Protein AF-A0A9P6FLP2-F1 (afdb_monomer_lite)

Radius of gyration: 18.61 Å; chains: 1; bounding box: 44×45×66 Å

pLDDT: mean 84.64, std 12.56, range [48.72, 97.5]

Structure (mmCIF, N/CA/C/O backbone):
data_AF-A0A9P6FLP2-F1
#
_entry.id   AF-A0A9P6FLP2-F1
#
loop_
_atom_site.group_PDB
_atom_site.id
_atom_site.type_symbol
_atom_site.label_atom_id
_atom_site.label_alt_id
_atom_site.label_comp_id
_atom_site.label_asym_id
_atom_site.label_entity_id
_atom_site.label_seq_id
_atom_site.pdbx_PDB_ins_code
_atom_site.Cartn_x
_atom_site.Cartn_y
_atom_site.Cartn_z
_atom_site.occupancy
_atom_site.B_iso_or_equiv
_atom_site.auth_seq_id
_atom_site.auth_comp_id
_atom_site.auth_asym_id
_atom_site.auth_atom_id
_atom_site.pdbx_PDB_model_num
ATOM 1 N N . SER A 1 1 ? -0.600 -6.924 -43.913 1.00 53.72 1 SER A N 1
ATOM 2 C CA . SER A 1 1 ? -0.668 -7.631 -42.620 1.00 53.72 1 SER A CA 1
ATOM 3 C C . SER A 1 1 ? 0.696 -7.511 -41.964 1.00 53.72 1 SER A C 1
ATOM 5 O O . SER A 1 1 ? 1.631 -8.138 -42.444 1.00 53.72 1 SER A O 1
ATOM 7 N N . ASN A 1 2 ? 0.859 -6.632 -40.970 1.00 50.41 2 ASN A N 1
ATOM 8 C CA . ASN A 1 2 ? 2.114 -6.549 -40.219 1.00 50.41 2 ASN A CA 1
ATOM 9 C C . ASN A 1 2 ? 2.099 -7.663 -39.173 1.00 50.41 2 ASN A C 1
ATOM 11 O O . ASN A 1 2 ? 1.326 -7.610 -38.222 1.00 50.41 2 ASN A O 1
ATOM 15 N N . ALA A 1 3 ? 2.913 -8.696 -39.386 1.00 66.06 3 ALA A N 1
ATOM 16 C CA . ALA A 1 3 ? 3.084 -9.771 -38.421 1.00 66.06 3 ALA A CA 1
ATOM 17 C C . ALA A 1 3 ? 3.834 -9.223 -37.199 1.00 66.06 3 ALA A C 1
ATOM 19 O O . ALA A 1 3 ? 5.053 -9.047 -37.240 1.00 66.06 3 ALA A O 1
ATOM 20 N N . THR A 1 4 ? 3.110 -8.924 -36.121 1.00 68.56 4 THR A N 1
ATOM 21 C CA . THR A 1 4 ? 3.715 -8.567 -34.835 1.00 68.56 4 THR A CA 1
ATOM 22 C C . THR A 1 4 ? 4.543 -9.750 -34.340 1.00 68.56 4 THR A C 1
ATOM 24 O O . THR A 1 4 ? 4.021 -10.845 -34.138 1.00 68.56 4 THR A O 1
ATOM 27 N N . ARG A 1 5 ? 5.845 -9.533 -34.155 1.00 69.25 5 ARG A N 1
ATOM 28 C CA . ARG A 1 5 ? 6.760 -10.511 -33.562 1.00 69.25 5 ARG A CA 1
ATOM 29 C C . ARG A 1 5 ? 6.978 -10.143 -32.101 1.00 69.25 5 ARG A C 1
ATOM 31 O O . ARG A 1 5 ? 7.377 -9.022 -31.804 1.00 69.25 5 ARG A O 1
ATOM 38 N N . ILE A 1 6 ? 6.699 -11.084 -31.204 1.00 68.75 6 ILE A N 1
ATOM 39 C CA . ILE A 1 6 ? 6.981 -10.955 -29.773 1.00 68.75 6 ILE A CA 1
ATOM 40 C C . ILE A 1 6 ? 8.319 -11.646 -29.525 1.00 68.75 6 ILE A C 1
ATOM 42 O O . ILE A 1 6 ? 8.455 -12.840 -29.786 1.00 68.75 6 ILE A O 1
ATOM 46 N N . PHE A 1 7 ? 9.302 -10.895 -29.041 1.00 75.62 7 PHE A N 1
ATOM 47 C CA . PHE A 1 7 ? 10.601 -11.431 -28.648 1.00 75.62 7 PHE A CA 1
ATOM 48 C C . PHE A 1 7 ? 10.617 -11.606 -27.134 1.00 75.62 7 PHE A C 1
ATOM 50 O O . PHE A 1 7 ? 10.275 -10.684 -26.395 1.00 75.62 7 PHE A O 1
ATOM 57 N N . LEU A 1 8 ? 10.979 -12.804 -26.684 1.00 73.50 8 LEU A N 1
ATOM 58 C CA . LEU A 1 8 ? 11.042 -13.153 -25.271 1.00 73.50 8 LEU A CA 1
ATOM 59 C C . LEU A 1 8 ? 12.493 -13.431 -24.887 1.00 73.50 8 LEU A C 1
ATOM 61 O O . LEU A 1 8 ? 13.218 -14.092 -25.628 1.00 73.50 8 LEU A O 1
ATOM 65 N N . ASP A 1 9 ? 12.904 -12.946 -23.717 1.00 78.12 9 ASP A N 1
ATOM 66 C CA . ASP A 1 9 ? 14.209 -13.274 -23.152 1.00 78.12 9 ASP A CA 1
ATOM 67 C C . ASP A 1 9 ? 14.211 -14.721 -22.647 1.00 78.12 9 ASP A C 1
ATOM 69 O O . ASP A 1 9 ? 13.460 -15.081 -21.735 1.00 78.12 9 ASP A O 1
ATOM 73 N N . GLN A 1 10 ? 15.075 -15.546 -23.237 1.00 77.94 10 GLN A N 1
ATOM 74 C CA . GLN A 1 10 ? 15.154 -16.972 -22.939 1.00 77.94 10 GLN A CA 1
ATOM 75 C C . GLN A 1 10 ? 15.437 -17.236 -21.452 1.00 77.94 10 GLN A C 1
ATOM 77 O O . GLN A 1 10 ? 14.765 -18.061 -20.834 1.00 77.94 10 GLN A O 1
ATOM 82 N N . ARG A 1 11 ? 16.364 -16.485 -20.840 1.00 76.25 11 ARG A N 1
ATOM 83 C CA . ARG A 1 11 ? 16.713 -16.653 -19.416 1.00 76.25 11 ARG A CA 1
ATOM 84 C C . ARG A 1 11 ? 15.539 -16.326 -18.495 1.00 76.25 11 ARG A C 1
ATOM 86 O O . ARG A 1 11 ? 15.374 -16.929 -17.436 1.00 76.25 11 ARG A O 1
ATOM 93 N N . SER A 1 12 ? 14.714 -15.355 -18.866 1.00 71.19 12 SER A N 1
ATOM 94 C CA . SER A 1 12 ? 13.513 -14.991 -18.112 1.00 71.19 12 SER A CA 1
ATOM 95 C C . SER A 1 12 ? 12.418 -16.048 -18.242 1.00 71.19 12 SER A C 1
ATOM 97 O O . SER A 1 12 ? 11.757 -16.337 -17.245 1.00 71.19 12 SER A O 1
ATOM 99 N N . ILE A 1 13 ? 12.274 -16.686 -19.411 1.00 75.94 13 ILE A N 1
ATOM 100 C CA . ILE A 1 13 ? 11.380 -17.844 -19.581 1.00 75.94 13 ILE A CA 1
ATOM 101 C C . ILE A 1 13 ? 11.826 -19.005 -18.690 1.00 75.94 13 ILE A C 1
ATOM 103 O O . ILE A 1 13 ? 11.011 -19.558 -17.955 1.00 75.94 13 ILE A O 1
ATOM 107 N N . GLU A 1 14 ? 13.112 -19.351 -18.710 1.00 80.19 14 GLU A N 1
ATOM 108 C CA . GLU A 1 14 ? 13.661 -20.450 -17.906 1.00 80.19 14 GLU A CA 1
ATOM 109 C C . GLU A 1 14 ? 13.423 -20.227 -16.403 1.00 80.19 14 GLU A C 1
ATOM 111 O O . GLU A 1 14 ? 12.961 -21.131 -15.701 1.00 80.19 14 GLU A O 1
ATOM 116 N N . ARG A 1 15 ? 13.643 -18.999 -15.911 1.00 73.06 15 ARG A N 1
ATOM 117 C CA . ARG A 1 15 ? 13.343 -18.623 -14.518 1.00 73.06 15 ARG A CA 1
ATOM 118 C C . ARG A 1 15 ? 11.850 -18.722 -14.194 1.00 73.06 15 ARG A C 1
ATOM 120 O O . ARG A 1 15 ? 11.493 -19.254 -13.145 1.00 73.06 15 ARG A O 1
ATOM 127 N N . ALA A 1 16 ? 10.980 -18.247 -15.084 1.00 70.88 16 ALA A N 1
ATOM 128 C CA . ALA A 1 16 ? 9.532 -18.299 -14.881 1.00 70.88 16 ALA A CA 1
ATOM 129 C C . ALA A 1 16 ? 8.994 -19.740 -14.862 1.00 70.88 16 ALA A C 1
ATOM 131 O O . ALA A 1 16 ? 8.161 -20.076 -14.020 1.00 70.88 16 ALA A O 1
ATOM 132 N N . LEU A 1 17 ? 9.494 -20.603 -15.751 1.00 75.12 17 LEU A N 1
ATOM 133 C CA . LEU A 1 17 ? 9.121 -22.019 -15.798 1.00 75.12 17 LEU A CA 1
ATOM 134 C C . LEU A 1 17 ? 9.547 -22.760 -14.529 1.00 75.12 17 LEU A C 1
ATOM 136 O O . LEU A 1 17 ? 8.782 -23.578 -14.020 1.00 75.12 17 LEU A O 1
ATOM 140 N N . LYS A 1 18 ? 10.723 -22.436 -13.979 1.00 74.12 18 LYS A N 1
ATOM 141 C CA . LYS A 1 18 ? 11.197 -23.018 -12.719 1.00 74.12 18 LYS A CA 1
ATOM 142 C C . LYS A 1 18 ? 10.229 -22.735 -11.564 1.00 74.12 18 LYS A C 1
ATOM 144 O O . LYS A 1 18 ? 9.808 -23.675 -10.894 1.00 74.12 18 LYS A O 1
ATOM 149 N N . ILE A 1 19 ? 9.787 -21.485 -11.424 1.00 68.69 19 ILE A N 1
ATOM 150 C CA . ILE A 1 19 ? 8.786 -21.072 -10.425 1.00 68.69 19 ILE A CA 1
ATOM 151 C C . ILE A 1 19 ? 7.470 -21.815 -10.641 1.00 68.69 19 ILE A C 1
ATOM 153 O O . ILE A 1 19 ? 6.964 -22.436 -9.711 1.00 68.69 19 ILE A O 1
ATOM 157 N N . ALA A 1 20 ? 6.957 -21.815 -11.877 1.00 67.94 20 ALA A N 1
ATOM 158 C CA . ALA A 1 20 ? 5.689 -22.457 -12.224 1.00 67.94 20 ALA A CA 1
ATOM 159 C C . ALA A 1 20 ? 5.685 -23.976 -11.972 1.00 67.94 20 ALA A C 1
ATOM 161 O O . ALA A 1 20 ? 4.642 -24.552 -11.670 1.00 67.94 20 ALA A O 1
ATOM 162 N N . SER A 1 21 ? 6.844 -24.627 -12.098 1.00 69.69 21 SER A N 1
ATOM 163 C CA . SER A 1 21 ? 7.013 -26.061 -11.832 1.00 69.69 21 SER A CA 1
ATOM 164 C C . SER A 1 21 ? 7.212 -26.402 -10.350 1.00 69.69 21 SER A C 1
ATOM 166 O O . SER A 1 21 ? 7.091 -27.566 -9.962 1.00 69.69 21 SER A O 1
ATOM 168 N N . SER A 1 22 ? 7.504 -25.407 -9.511 1.00 68.81 22 SER A N 1
ATOM 169 C CA . SER A 1 22 ? 7.705 -25.596 -8.079 1.00 68.81 22 SER A CA 1
ATOM 170 C C . SER A 1 22 ? 6.392 -25.380 -7.316 1.00 68.81 22 SER A C 1
ATOM 172 O O . SER A 1 22 ? 5.621 -24.474 -7.618 1.00 68.81 22 SER A O 1
ATOM 174 N N . LYS A 1 23 ? 6.137 -26.186 -6.280 1.00 58.09 23 LYS A N 1
ATOM 175 C CA . LYS A 1 23 ? 4.989 -25.975 -5.377 1.00 58.09 23 LYS A CA 1
ATOM 176 C C . LYS A 1 23 ? 5.264 -24.958 -4.258 1.00 58.09 23 LYS A C 1
ATOM 178 O O . LYS A 1 23 ? 4.330 -24.588 -3.560 1.00 58.09 23 LYS A O 1
ATOM 183 N N . ASN A 1 24 ? 6.524 -24.541 -4.086 1.00 54.78 24 ASN A N 1
ATOM 184 C CA . ASN A 1 24 ? 6.999 -23.787 -2.919 1.00 54.78 24 ASN A CA 1
ATOM 185 C C . ASN A 1 24 ? 7.797 -22.512 -3.261 1.00 54.78 24 ASN A C 1
ATOM 187 O O . ASN A 1 24 ? 8.108 -21.750 -2.347 1.00 54.78 24 ASN A O 1
ATOM 191 N N . GLU A 1 25 ? 8.180 -22.268 -4.521 1.00 57.34 25 GLU A N 1
ATOM 192 C CA . GLU A 1 25 ? 8.863 -21.026 -4.904 1.00 57.34 25 GLU A CA 1
ATOM 193 C C . GLU A 1 25 ? 7.833 -20.014 -5.403 1.00 57.34 25 GLU A C 1
ATOM 195 O O . GLU A 1 25 ? 7.225 -20.186 -6.454 1.00 57.34 25 GLU A O 1
ATOM 200 N N . ASN A 1 26 ? 7.659 -18.934 -4.643 1.00 57.25 26 ASN A N 1
ATOM 201 C CA . ASN A 1 26 ? 6.724 -17.858 -4.976 1.00 57.25 26 ASN A CA 1
ATOM 202 C C . ASN A 1 26 ? 7.445 -16.590 -5.464 1.00 57.25 26 ASN A C 1
ATOM 204 O O . ASN A 1 26 ? 6.779 -15.584 -5.683 1.00 57.25 26 ASN A O 1
ATOM 208 N N . ALA A 1 27 ? 8.780 -16.626 -5.592 1.00 57.53 27 ALA A N 1
ATOM 209 C CA . ALA A 1 27 ? 9.643 -15.473 -5.854 1.00 57.53 27 ALA A CA 1
ATOM 210 C C . ALA A 1 27 ? 10.758 -15.801 -6.859 1.00 57.53 27 ALA A C 1
ATOM 212 O O . ALA A 1 27 ? 11.277 -16.916 -6.879 1.00 57.53 27 ALA A O 1
ATOM 213 N N . ILE A 1 28 ? 11.159 -14.807 -7.657 1.00 56.97 28 ILE A N 1
ATOM 214 C CA . ILE A 1 28 ? 12.238 -14.924 -8.660 1.00 56.97 28 ILE A CA 1
ATOM 215 C C . ILE A 1 28 ? 13.619 -14.733 -8.025 1.00 56.97 28 ILE A C 1
ATOM 217 O O . ILE A 1 28 ? 14.610 -15.281 -8.509 1.00 56.97 28 ILE A O 1
ATOM 221 N N . SER A 1 29 ? 13.682 -13.972 -6.934 1.00 63.00 29 SER A N 1
ATOM 222 C CA . SER A 1 29 ? 14.876 -13.780 -6.113 1.00 63.00 29 SER A CA 1
ATOM 223 C C . SER A 1 29 ? 14.487 -13.639 -4.640 1.00 63.00 29 SER A C 1
ATOM 225 O O . SER A 1 29 ? 13.366 -13.243 -4.323 1.00 63.00 29 SER A O 1
ATOM 227 N N . LYS A 1 30 ? 15.415 -13.941 -3.728 1.00 60.88 30 LYS A N 1
ATOM 228 C CA . LYS A 1 30 ? 15.279 -13.609 -2.297 1.00 60.88 30 LYS A CA 1
ATOM 229 C C . LYS A 1 30 ? 15.755 -12.185 -1.979 1.00 60.88 30 LYS A C 1
ATOM 231 O O . LYS A 1 30 ? 15.564 -11.714 -0.864 1.00 60.88 30 LYS A O 1
ATOM 236 N N . GLU A 1 31 ? 16.358 -11.509 -2.951 1.00 60.06 31 GLU A N 1
ATOM 237 C CA . GLU A 1 31 ? 16.781 -10.111 -2.877 1.00 60.06 31 GLU A CA 1
ATOM 238 C C . GLU A 1 31 ? 15.687 -9.205 -3.463 1.00 60.06 31 GLU A C 1
ATOM 240 O O . GLU A 1 31 ? 14.970 -9.614 -4.381 1.00 60.06 31 GLU A O 1
ATOM 245 N N . ASN A 1 32 ? 15.551 -7.982 -2.939 1.00 68.44 32 ASN A N 1
ATOM 246 C CA . ASN A 1 32 ? 14.577 -6.980 -3.405 1.00 68.44 32 ASN A CA 1
ATOM 247 C C . ASN A 1 32 ? 13.135 -7.524 -3.489 1.00 68.44 32 ASN A C 1
ATOM 249 O O . ASN A 1 32 ? 12.441 -7.417 -4.502 1.00 68.44 32 ASN A O 1
ATOM 253 N N . ILE A 1 33 ? 12.698 -8.207 -2.425 1.00 79.69 33 ILE A N 1
ATOM 254 C CA . ILE A 1 33 ? 11.384 -8.866 -2.358 1.00 79.69 33 ILE A CA 1
ATOM 255 C C . ILE A 1 33 ? 10.248 -7.844 -2.510 1.00 79.69 33 ILE A C 1
ATOM 257 O O . ILE A 1 33 ? 9.267 -8.108 -3.199 1.00 79.69 33 ILE A O 1
ATOM 261 N N . MET A 1 34 ? 10.375 -6.663 -1.906 1.00 82.44 34 MET A N 1
ATOM 262 C CA . MET A 1 34 ? 9.338 -5.628 -1.987 1.00 82.44 34 MET A CA 1
ATOM 263 C C . MET A 1 34 ? 9.156 -5.129 -3.418 1.00 82.44 34 MET A C 1
ATOM 265 O O . MET A 1 34 ? 8.040 -4.879 -3.866 1.00 82.44 34 MET A O 1
ATOM 269 N N . GLU A 1 35 ? 10.249 -5.043 -4.159 1.00 79.69 35 GLU A N 1
ATOM 270 C CA . GLU A 1 35 ? 10.288 -4.595 -5.538 1.00 79.69 35 GLU A CA 1
ATOM 271 C C . GLU A 1 35 ? 9.718 -5.644 -6.506 1.00 79.69 35 GLU A C 1
ATOM 273 O O . GLU A 1 35 ? 9.279 -5.306 -7.611 1.00 79.69 35 GLU A O 1
ATOM 278 N N . GLN A 1 36 ? 9.652 -6.910 -6.073 1.00 77.69 36 GLN A N 1
ATOM 279 C CA . GLN A 1 36 ? 8.994 -7.992 -6.804 1.00 77.69 36 GLN A CA 1
ATOM 280 C C . GLN A 1 36 ? 7.461 -7.976 -6.680 1.00 77.69 36 GLN A C 1
ATOM 282 O O . GLN A 1 36 ? 6.779 -8.662 -7.453 1.00 77.69 36 GLN A O 1
ATOM 287 N N . LEU A 1 37 ? 6.898 -7.192 -5.753 1.00 83.75 37 LEU A N 1
ATOM 288 C CA . LEU A 1 37 ? 5.455 -6.983 -5.675 1.00 83.75 37 LEU A CA 1
ATOM 289 C C . LEU A 1 37 ? 4.982 -6.167 -6.877 1.00 83.75 37 LEU A C 1
ATOM 291 O O . LEU A 1 37 ? 5.502 -5.093 -7.189 1.00 83.75 37 LEU A O 1
ATOM 295 N N . ARG A 1 38 ? 3.953 -6.667 -7.564 1.00 70.44 38 ARG A N 1
ATOM 296 C CA . ARG A 1 38 ? 3.283 -5.904 -8.619 1.00 70.44 38 ARG A CA 1
ATOM 297 C C . ARG A 1 38 ? 2.036 -5.235 -8.061 1.00 70.44 38 ARG A C 1
ATOM 299 O O . ARG A 1 38 ? 1.175 -5.903 -7.501 1.00 70.44 38 ARG A O 1
ATOM 306 N N . GLN A 1 39 ? 1.844 -3.958 -8.363 1.00 70.31 39 GLN A N 1
ATOM 307 C CA . GLN A 1 39 ? 0.539 -3.318 -8.209 1.00 70.31 39 GLN A CA 1
ATOM 308 C C . GLN A 1 39 ? -0.305 -3.538 -9.475 1.00 70.31 39 GLN A C 1
ATOM 310 O O . GLN A 1 39 ? -0.474 -2.636 -10.286 1.00 70.31 39 GLN A O 1
ATOM 315 N N . VAL A 1 40 ? -0.801 -4.764 -9.684 1.00 60.91 40 VAL A N 1
ATOM 316 C CA . VAL A 1 40 ? -1.759 -5.065 -10.781 1.00 60.91 40 VAL A CA 1
ATOM 317 C C . VAL A 1 40 ? -3.208 -5.039 -10.282 1.00 60.91 40 VAL A C 1
ATOM 319 O O . VAL A 1 40 ? -4.144 -5.064 -11.075 1.00 60.91 40 VAL A O 1
ATOM 322 N N . ARG A 1 41 ? -3.408 -5.057 -8.961 1.00 66.00 41 ARG A N 1
ATOM 323 C CA . ARG A 1 41 ? -4.708 -5.255 -8.313 1.00 66.00 41 ARG A CA 1
ATOM 324 C C . ARG A 1 41 ? -4.869 -4.268 -7.161 1.00 66.00 41 ARG A C 1
ATOM 326 O O . ARG A 1 41 ? -3.889 -3.933 -6.504 1.00 66.00 41 ARG A O 1
ATOM 333 N N . SER A 1 42 ? -6.109 -3.857 -6.916 1.00 83.38 42 SER A N 1
ATOM 334 C CA . SER A 1 42 ? -6.522 -3.050 -5.759 1.00 83.38 42 SER A CA 1
ATOM 335 C C . SER A 1 42 ? -7.148 -3.897 -4.636 1.00 83.38 42 SER A C 1
ATOM 337 O O . SER A 1 42 ? -7.546 -3.371 -3.608 1.00 83.38 42 SER A O 1
ATOM 339 N N . LYS A 1 43 ? -7.218 -5.227 -4.806 1.00 91.81 43 LYS A N 1
ATOM 340 C CA . LYS A 1 43 ? -7.821 -6.171 -3.847 1.00 91.81 43 LYS A CA 1
ATOM 341 C C . LYS A 1 43 ? -6.861 -6.497 -2.701 1.00 91.81 43 LYS A C 1
ATOM 343 O O . LYS A 1 43 ? -6.316 -7.599 -2.638 1.00 91.81 43 LYS A O 1
ATOM 348 N N . PHE A 1 44 ? -6.592 -5.525 -1.838 1.00 94.25 44 PHE A N 1
ATOM 349 C CA . PHE A 1 44 ? -5.609 -5.642 -0.754 1.00 94.25 44 PHE A CA 1
ATOM 350 C C . PHE A 1 44 ? -5.969 -6.675 0.325 1.00 94.25 44 PHE A C 1
ATOM 352 O O . PHE A 1 44 ? -5.116 -7.040 1.122 1.00 94.25 44 PHE A O 1
ATOM 359 N N . ASP A 1 45 ? -7.194 -7.197 0.343 1.00 95.25 45 ASP A N 1
ATOM 360 C CA . ASP A 1 45 ? -7.572 -8.305 1.223 1.00 95.25 45 ASP A CA 1
ATOM 361 C C . ASP A 1 45 ? -7.262 -9.698 0.647 1.00 95.25 45 ASP A C 1
ATOM 363 O O . ASP A 1 45 ? -7.418 -10.701 1.347 1.00 95.25 45 ASP A O 1
ATOM 367 N N . ASP A 1 46 ? -6.861 -9.779 -0.624 1.00 93.38 46 ASP A N 1
ATOM 368 C CA . ASP A 1 46 ? -6.610 -11.035 -1.323 1.00 93.38 46 ASP A CA 1
ATOM 369 C C . ASP A 1 46 ? -5.103 -11.365 -1.342 1.00 93.38 46 ASP A C 1
ATOM 371 O O . ASP A 1 46 ? -4.301 -10.533 -1.787 1.00 93.38 46 ASP A O 1
ATOM 375 N N . PRO A 1 47 ? -4.686 -12.585 -0.941 1.00 90.31 47 PRO A N 1
ATOM 376 C CA . PRO A 1 47 ? -3.277 -12.987 -0.951 1.00 90.31 47 PRO A CA 1
ATOM 377 C C . PRO A 1 47 ? -2.595 -12.820 -2.314 1.00 90.31 47 PRO A C 1
ATOM 379 O O . PRO A 1 47 ? -1.396 -12.550 -2.385 1.00 90.31 47 PRO A O 1
ATOM 382 N N . SER A 1 48 ? -3.348 -12.943 -3.414 1.00 87.94 48 SER A N 1
ATOM 383 C CA . SER A 1 48 ? -2.812 -12.813 -4.772 1.00 87.94 48 SER A CA 1
ATOM 384 C C . SER A 1 48 ? -2.251 -11.422 -5.081 1.00 87.94 48 SER A C 1
ATOM 386 O O . SER A 1 48 ? -1.414 -11.293 -5.977 1.00 87.94 48 SER A O 1
ATOM 388 N N . THR A 1 49 ? -2.678 -10.392 -4.344 1.00 90.00 49 THR A N 1
ATOM 389 C CA . THR A 1 49 ? -2.145 -9.025 -4.445 1.00 90.00 49 THR A CA 1
ATOM 390 C C . THR A 1 49 ? -0.693 -8.941 -3.967 1.00 90.00 49 THR A C 1
ATOM 392 O O . THR A 1 49 ? 0.045 -8.061 -4.404 1.00 90.00 49 THR A O 1
ATOM 395 N N . TYR A 1 50 ? -0.255 -9.893 -3.139 1.00 90.00 50 TYR A N 1
ATOM 396 C CA . TYR A 1 50 ? 1.076 -9.927 -2.532 1.00 90.00 50 TYR A CA 1
ATOM 397 C C . TYR A 1 50 ? 2.016 -10.964 -3.167 1.00 90.00 50 TYR A C 1
ATOM 399 O O . TYR A 1 50 ? 3.074 -11.271 -2.620 1.00 90.00 50 TYR A O 1
ATOM 407 N N . LEU A 1 51 ? 1.652 -11.520 -4.327 1.00 84.69 51 LEU A N 1
ATOM 408 C CA . LEU A 1 51 ? 2.506 -12.471 -5.040 1.00 84.69 51 LEU A CA 1
ATOM 409 C C . LEU A 1 51 ? 3.732 -11.774 -5.645 1.00 84.69 51 LEU A C 1
ATOM 411 O O . LEU A 1 51 ? 3.622 -10.753 -6.328 1.00 84.69 51 LEU A O 1
ATOM 415 N N . LEU A 1 52 ? 4.902 -12.390 -5.467 1.00 81.88 52 LEU A N 1
ATOM 416 C CA . LEU A 1 52 ? 6.207 -11.888 -5.916 1.00 81.88 52 LEU A CA 1
ATOM 417 C C . LEU A 1 52 ? 6.490 -12.300 -7.363 1.00 81.88 52 LEU A C 1
ATOM 419 O O . LEU A 1 52 ? 7.509 -12.896 -7.705 1.00 81.88 52 LEU A O 1
ATOM 423 N N . CYS A 1 53 ? 5.532 -12.025 -8.240 1.00 71.38 53 CYS A N 1
ATOM 424 C CA . CYS A 1 53 ? 5.563 -12.508 -9.611 1.00 71.38 53 CYS A CA 1
ATOM 425 C C . CYS A 1 53 ? 6.244 -11.531 -10.579 1.00 71.38 53 CYS A C 1
ATOM 427 O O . CYS A 1 53 ? 6.229 -11.777 -11.785 1.00 71.38 53 CYS A O 1
ATOM 429 N N . ARG A 1 54 ? 6.806 -10.400 -10.130 1.00 71.19 54 ARG A N 1
ATOM 430 C CA . ARG A 1 54 ? 7.497 -9.445 -11.013 1.00 71.19 54 ARG A CA 1
ATOM 431 C C . ARG A 1 54 ? 8.918 -9.902 -11.340 1.00 71.19 54 ARG A C 1
ATOM 433 O O . ARG A 1 54 ? 9.744 -10.058 -10.452 1.00 71.19 54 ARG A O 1
ATOM 440 N N . SER A 1 55 ? 9.212 -10.028 -12.633 1.00 68.00 55 SER A N 1
ATOM 441 C CA . SER A 1 55 ? 10.579 -10.152 -13.145 1.00 68.00 55 SER A CA 1
ATOM 442 C C . SER A 1 55 ? 10.975 -8.853 -13.827 1.00 68.00 55 SER A C 1
ATOM 444 O O . SER A 1 55 ? 10.188 -8.308 -14.603 1.00 68.00 55 SER A O 1
ATOM 446 N N . ALA A 1 56 ? 12.172 -8.356 -13.536 1.00 69.75 56 ALA A N 1
ATOM 447 C CA . ALA A 1 56 ? 12.761 -7.246 -14.262 1.00 69.75 56 ALA A CA 1
ATOM 448 C C . ALA A 1 56 ? 13.588 -7.770 -15.445 1.00 69.75 56 ALA A C 1
ATOM 450 O O . ALA A 1 56 ? 14.309 -8.764 -15.327 1.00 69.75 56 ALA A O 1
ATOM 451 N N . GLY A 1 57 ? 13.485 -7.088 -16.589 1.00 69.44 57 GLY A N 1
ATOM 452 C CA . GLY A 1 57 ? 14.386 -7.320 -17.714 1.00 69.44 57 GLY A CA 1
ATOM 453 C C . GLY A 1 57 ? 15.798 -6.833 -17.389 1.00 69.44 57 GLY A C 1
ATOM 454 O O . GLY A 1 57 ? 15.995 -6.092 -16.430 1.00 69.44 57 GLY A O 1
ATOM 455 N N . TYR A 1 58 ? 16.778 -7.219 -18.207 1.00 71.00 58 TYR A N 1
ATOM 456 C CA . TYR A 1 58 ? 18.191 -6.880 -17.995 1.00 71.00 58 TYR A CA 1
ATOM 457 C C . TYR A 1 58 ? 18.423 -5.381 -17.720 1.00 71.00 58 TYR A C 1
ATOM 459 O O . TYR A 1 58 ? 19.076 -5.031 -16.744 1.00 71.00 58 TYR A O 1
ATOM 467 N N . PHE A 1 59 ? 17.799 -4.503 -18.513 1.00 66.06 59 PHE A N 1
ATOM 468 C CA . PHE A 1 59 ? 17.932 -3.044 -18.392 1.00 66.06 59 PHE A CA 1
ATOM 469 C C . PHE A 1 59 ? 17.218 -2.432 -17.180 1.00 66.06 59 PHE A C 1
ATOM 471 O O . PHE A 1 59 ? 17.510 -1.304 -16.809 1.00 66.06 59 PHE A O 1
ATOM 478 N N . THR A 1 60 ? 16.272 -3.148 -16.570 1.00 69.25 60 THR A N 1
ATOM 479 C CA . THR A 1 60 ? 15.453 -2.645 -15.453 1.00 69.25 60 THR A CA 1
ATOM 480 C C . THR A 1 60 ? 15.690 -3.432 -14.167 1.00 69.25 60 THR A C 1
ATOM 482 O O . THR A 1 60 ? 14.883 -3.362 -13.242 1.00 69.25 60 THR A O 1
ATOM 485 N N . ASN A 1 61 ? 16.735 -4.265 -14.129 1.00 70.44 61 ASN A N 1
ATOM 486 C CA . ASN A 1 61 ? 17.047 -5.096 -12.969 1.00 70.44 61 ASN A CA 1
ATOM 487 C C . ASN A 1 61 ? 17.773 -4.311 -11.865 1.00 70.44 61 ASN A C 1
ATOM 489 O O . ASN A 1 61 ? 17.846 -4.781 -10.735 1.00 70.44 61 ASN A O 1
ATOM 493 N N . ASP A 1 62 ? 18.268 -3.113 -12.178 1.00 75.75 62 ASP A N 1
ATOM 494 C CA . ASP A 1 62 ? 18.728 -2.153 -11.180 1.00 75.75 62 ASP A CA 1
ATOM 495 C C . ASP A 1 62 ? 17.525 -1.547 -10.440 1.00 75.75 62 ASP A C 1
ATOM 497 O O . ASP A 1 62 ? 16.555 -1.124 -11.072 1.00 75.75 62 ASP A O 1
ATOM 501 N N . HIS A 1 63 ? 17.595 -1.485 -9.109 1.00 71.19 63 HIS A N 1
ATOM 502 C CA . HIS A 1 63 ? 16.586 -0.857 -8.254 1.00 71.19 63 HIS A CA 1
ATOM 503 C C . HIS A 1 63 ? 16.235 0.587 -8.662 1.00 71.19 63 HIS A C 1
ATOM 505 O O . HIS A 1 63 ? 15.076 0.979 -8.558 1.00 71.19 63 HIS A O 1
ATOM 511 N N . THR A 1 64 ? 17.186 1.355 -9.204 1.00 78.56 64 THR A N 1
ATOM 512 C CA . THR A 1 64 ? 16.959 2.728 -9.706 1.00 78.56 64 THR A CA 1
ATOM 513 C C . THR A 1 64 ? 16.056 2.779 -10.941 1.00 78.56 64 THR A C 1
ATOM 515 O O . THR A 1 64 ? 15.404 3.786 -11.213 1.00 78.56 64 THR A O 1
ATOM 518 N N . CYS A 1 65 ? 15.991 1.675 -11.685 1.00 79.31 65 CYS A N 1
ATOM 519 C CA . CYS A 1 65 ? 15.221 1.530 -12.916 1.00 79.31 65 CYS A CA 1
ATOM 520 C C . CYS A 1 65 ? 13.873 0.828 -12.690 1.00 79.31 65 CYS A C 1
ATOM 522 O O . CYS A 1 65 ? 13.140 0.551 -13.646 1.00 79.31 65 CYS A O 1
ATOM 524 N N . GLN A 1 66 ? 13.532 0.514 -11.439 1.00 82.06 66 GLN A N 1
ATOM 525 C CA . GLN A 1 66 ? 12.280 -0.142 -11.093 1.00 82.06 66 GLN A CA 1
ATOM 526 C C . GLN A 1 66 ? 11.238 0.900 -10.689 1.00 82.06 66 GLN A C 1
ATOM 528 O O . GLN A 1 66 ? 11.462 1.657 -9.749 1.00 82.06 66 GLN A O 1
ATOM 533 N N . PRO A 1 67 ? 10.072 0.955 -11.358 1.00 86.38 67 PRO A N 1
ATOM 534 C CA . PRO A 1 67 ? 9.051 1.914 -10.984 1.00 86.38 67 PRO A CA 1
ATOM 535 C C . PRO A 1 67 ? 8.485 1.596 -9.605 1.00 86.38 67 PRO A C 1
ATOM 537 O O . PRO A 1 67 ? 8.203 0.433 -9.272 1.00 86.38 67 PRO A O 1
ATOM 540 N N . PHE A 1 68 ? 8.279 2.672 -8.856 1.00 90.06 68 PHE A N 1
ATOM 541 C CA . PHE A 1 68 ? 7.577 2.706 -7.595 1.00 90.06 68 PHE A CA 1
ATOM 542 C C . PHE A 1 68 ? 6.124 2.268 -7.772 1.00 90.06 68 PHE A C 1
ATOM 544 O O . PHE A 1 68 ? 5.458 2.564 -8.769 1.00 90.06 68 PHE A O 1
ATOM 551 N N . THR A 1 69 ? 5.644 1.567 -6.756 1.00 92.19 69 THR A N 1
ATOM 552 C CA . THR A 1 69 ? 4.263 1.120 -6.565 1.00 92.19 69 THR A CA 1
ATOM 553 C C . THR A 1 69 ? 3.783 1.611 -5.204 1.00 92.19 69 THR A C 1
ATOM 555 O O . THR A 1 69 ? 4.596 2.090 -4.414 1.00 92.19 69 THR A O 1
ATOM 558 N N . VAL A 1 70 ? 2.510 1.420 -4.856 1.00 93.81 70 VAL A N 1
ATOM 559 C CA . VAL A 1 70 ? 2.020 1.707 -3.492 1.00 93.81 70 VAL A CA 1
ATOM 560 C C . VAL A 1 70 ? 2.870 1.045 -2.398 1.00 93.81 70 VAL A C 1
ATOM 562 O O . VAL A 1 70 ? 3.075 1.645 -1.350 1.00 93.81 70 VAL A O 1
ATOM 565 N N . PHE A 1 71 ? 3.433 -0.143 -2.646 1.00 93.38 71 PHE A N 1
ATOM 566 C CA . PHE A 1 71 ? 4.231 -0.881 -1.659 1.00 93.38 71 PHE A CA 1
ATOM 567 C C . PHE A 1 71 ? 5.675 -0.382 -1.531 1.00 93.38 71 PHE A C 1
ATOM 569 O O . PHE A 1 71 ? 6.291 -0.548 -0.477 1.00 93.38 71 PHE A O 1
ATOM 576 N N . THR A 1 72 ? 6.223 0.221 -2.587 1.00 91.69 72 THR A N 1
ATOM 577 C CA . THR A 1 72 ? 7.629 0.655 -2.645 1.00 91.69 72 THR A CA 1
ATOM 578 C C . THR A 1 72 ? 7.800 2.167 -2.611 1.00 91.69 72 THR A C 1
ATOM 580 O O . THR A 1 72 ? 8.911 2.633 -2.393 1.00 91.69 72 THR A O 1
ATOM 583 N N . LEU A 1 73 ? 6.724 2.947 -2.758 1.00 92.75 73 LEU A N 1
ATOM 584 C CA . LEU A 1 73 ? 6.771 4.411 -2.781 1.00 92.75 73 LEU A CA 1
ATOM 585 C C . LEU A 1 73 ? 7.403 5.011 -1.513 1.00 92.75 73 LEU A C 1
ATOM 587 O O . LEU A 1 73 ? 8.022 6.067 -1.583 1.00 92.75 73 LEU A O 1
ATOM 591 N N . ALA A 1 74 ? 7.309 4.322 -0.372 1.00 91.94 74 ALA A N 1
ATOM 592 C CA . ALA A 1 74 ? 7.948 4.741 0.878 1.00 91.94 74 ALA A CA 1
ATOM 593 C C . ALA A 1 74 ? 9.485 4.790 0.794 1.00 91.94 74 ALA A C 1
ATOM 595 O O . ALA A 1 74 ? 10.116 5.432 1.624 1.00 91.94 74 ALA A O 1
ATOM 596 N N . ASN A 1 75 ? 10.077 4.118 -0.196 1.00 88.06 75 ASN A N 1
ATOM 597 C CA . ASN A 1 75 ? 11.515 4.120 -0.446 1.00 88.06 75 ASN A CA 1
ATOM 598 C C . ASN A 1 75 ? 11.941 5.275 -1.376 1.00 88.06 75 ASN A C 1
ATOM 600 O O . ASN A 1 75 ? 13.106 5.351 -1.749 1.00 88.06 75 ASN A O 1
ATOM 604 N N . SER A 1 76 ? 11.013 6.135 -1.813 1.00 86.88 76 SER A N 1
ATOM 605 C CA . SER A 1 76 ? 11.327 7.266 -2.687 1.00 86.88 76 SER A CA 1
ATOM 606 C C . SER A 1 76 ? 11.942 8.417 -1.895 1.00 86.88 76 SER A C 1
ATOM 608 O O . SER A 1 76 ? 11.289 8.984 -1.018 1.00 86.88 76 SER A O 1
ATOM 610 N N . ASP A 1 77 ? 13.144 8.851 -2.279 1.00 81.38 77 ASP A N 1
ATOM 611 C CA . ASP A 1 77 ? 13.840 9.981 -1.642 1.00 81.38 77 ASP A CA 1
ATOM 612 C C . ASP A 1 77 ? 13.055 11.299 -1.722 1.00 81.38 77 ASP A C 1
ATOM 614 O O . ASP A 1 77 ? 13.218 12.186 -0.882 1.00 81.38 77 ASP A O 1
ATOM 618 N N . SER A 1 78 ? 12.163 11.434 -2.706 1.00 80.38 78 SER A N 1
ATOM 619 C CA . SER A 1 78 ? 11.310 12.616 -2.870 1.00 80.38 78 SER A CA 1
ATOM 620 C C . SER A 1 78 ? 10.164 12.704 -1.855 1.00 80.38 78 SER A C 1
ATOM 622 O O . SER A 1 78 ? 9.510 13.746 -1.769 1.00 80.38 78 SER A O 1
ATOM 624 N N . LEU A 1 79 ? 9.900 11.642 -1.083 1.00 83.81 79 LEU A N 1
ATOM 625 C CA . LEU A 1 79 ? 8.708 11.518 -0.248 1.00 83.81 79 LEU A CA 1
ATOM 626 C C . LEU A 1 79 ? 9.052 11.418 1.244 1.00 83.81 79 LEU A C 1
ATOM 628 O O . LEU A 1 79 ? 8.908 10.375 1.870 1.00 83.81 79 LEU A O 1
ATOM 632 N N . GLN A 1 80 ? 9.483 12.539 1.824 1.00 77.44 80 GLN A N 1
ATOM 633 C CA . GLN A 1 80 ? 9.990 12.576 3.204 1.00 77.44 80 GLN A CA 1
ATOM 634 C C . GLN A 1 80 ? 8.919 12.864 4.272 1.00 77.44 80 GLN A C 1
ATOM 636 O O . GLN A 1 80 ? 9.071 12.465 5.424 1.00 77.44 80 GLN A O 1
ATOM 641 N N . LYS A 1 81 ? 7.838 13.584 3.933 1.00 84.94 81 LYS A N 1
ATOM 642 C CA . LYS A 1 81 ? 6.764 13.937 4.883 1.00 84.94 81 LYS A CA 1
ATOM 643 C C . LYS A 1 81 ? 5.446 14.252 4.168 1.00 84.94 81 LYS A C 1
ATOM 645 O O . LYS A 1 81 ? 5.431 14.573 2.981 1.00 84.94 81 LYS A O 1
ATOM 650 N N . GLY A 1 82 ? 4.343 14.225 4.914 1.00 91.56 82 GLY A N 1
ATOM 651 C CA . GLY A 1 82 ? 3.017 14.638 4.464 1.00 91.56 82 GLY A CA 1
ATOM 652 C C . GLY A 1 82 ? 2.158 13.461 4.018 1.00 91.56 82 GLY A C 1
ATOM 653 O O . GLY A 1 82 ? 2.504 12.300 4.221 1.00 91.56 82 GLY A O 1
ATOM 654 N N . ASN A 1 83 ? 1.017 13.767 3.401 1.00 94.56 83 ASN A N 1
ATOM 655 C CA . ASN A 1 83 ? -0.038 12.783 3.134 1.00 94.56 83 ASN A CA 1
ATOM 656 C C . ASN A 1 83 ? 0.453 11.604 2.286 1.00 94.56 83 ASN A C 1
ATOM 658 O O . ASN A 1 83 ? 0.172 10.457 2.618 1.00 94.56 83 ASN A O 1
ATOM 662 N N . GLY A 1 84 ? 1.240 11.872 1.240 1.00 94.50 84 GLY A N 1
ATOM 663 C CA . GLY A 1 84 ? 1.831 10.815 0.422 1.00 94.50 84 GLY A CA 1
ATOM 664 C C . GLY A 1 84 ? 2.770 9.903 1.220 1.00 94.50 84 GLY A C 1
ATOM 665 O O . GLY A 1 84 ? 2.646 8.685 1.130 1.00 94.50 84 GLY A O 1
ATOM 666 N N . ALA A 1 85 ? 3.656 10.475 2.046 1.00 94.69 85 ALA A N 1
ATOM 667 C CA . ALA A 1 85 ? 4.592 9.709 2.876 1.00 94.69 85 ALA A CA 1
ATOM 668 C C . ALA A 1 85 ? 3.853 8.825 3.892 1.00 94.69 85 ALA A C 1
ATOM 670 O O . ALA A 1 85 ? 4.155 7.640 4.023 1.00 94.69 85 ALA A O 1
ATOM 671 N N . ALA A 1 86 ? 2.825 9.379 4.541 1.00 96.00 86 ALA A N 1
ATOM 672 C CA . ALA A 1 86 ? 1.976 8.658 5.481 1.00 96.00 86 ALA A CA 1
ATOM 673 C C . ALA A 1 86 ? 1.292 7.444 4.830 1.00 96.00 86 ALA A C 1
ATOM 675 O O . ALA A 1 86 ? 1.383 6.331 5.350 1.00 96.00 86 ALA A O 1
ATOM 676 N N . GLY A 1 87 ? 0.652 7.633 3.670 1.00 95.81 87 GLY A N 1
ATOM 677 C CA . GLY A 1 87 ? 0.004 6.534 2.950 1.00 95.81 87 GLY A CA 1
ATOM 678 C C . GLY A 1 87 ? 1.002 5.481 2.461 1.00 95.81 87 GLY A C 1
ATOM 679 O O . GLY A 1 87 ? 0.784 4.282 2.637 1.00 95.81 87 GLY A O 1
ATOM 680 N N . ALA A 1 88 ? 2.135 5.916 1.905 1.00 95.50 88 ALA A N 1
ATOM 681 C CA . ALA A 1 88 ? 3.180 5.017 1.426 1.00 95.50 88 ALA A CA 1
ATOM 682 C C . ALA A 1 88 ? 3.772 4.156 2.557 1.00 95.50 88 ALA A C 1
ATOM 684 O O . ALA A 1 88 ? 3.981 2.953 2.376 1.00 95.50 88 ALA A O 1
ATOM 685 N N . MET A 1 89 ? 3.991 4.740 3.741 1.00 95.81 89 MET A N 1
ATOM 686 C CA . MET A 1 89 ? 4.460 4.019 4.928 1.00 95.81 89 MET A CA 1
ATOM 687 C C . MET A 1 89 ? 3.502 2.883 5.315 1.00 95.81 89 MET A C 1
ATOM 689 O O . MET A 1 89 ? 3.952 1.765 5.582 1.00 95.81 89 MET A O 1
ATOM 693 N N . VAL A 1 90 ? 2.190 3.148 5.320 1.00 97.25 90 VAL A N 1
ATOM 694 C CA . VAL A 1 90 ? 1.168 2.144 5.657 1.00 97.25 90 VAL A CA 1
ATOM 695 C C . VAL A 1 90 ? 1.213 0.975 4.677 1.00 97.25 90 VAL A C 1
ATOM 697 O O . VAL A 1 90 ? 1.326 -0.174 5.109 1.00 97.25 90 VAL A O 1
ATOM 700 N N . PHE A 1 91 ? 1.213 1.242 3.369 1.00 96.75 91 PHE A N 1
ATOM 701 C CA . PHE A 1 91 ? 1.298 0.184 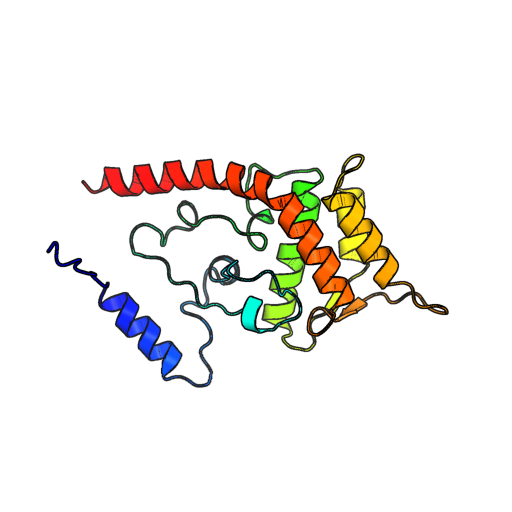2.357 1.00 96.75 91 PHE A CA 1
ATOM 702 C C . PHE A 1 91 ? 2.579 -0.640 2.458 1.00 96.75 91 PHE A C 1
ATOM 704 O O . PHE A 1 91 ? 2.529 -1.869 2.366 1.00 96.75 91 PHE A O 1
ATOM 711 N N . ASN A 1 92 ? 3.720 0.012 2.681 1.00 95.31 92 ASN A N 1
ATOM 712 C CA . ASN A 1 92 ? 4.996 -0.674 2.850 1.00 95.31 92 ASN A CA 1
ATOM 713 C C . ASN A 1 92 ? 4.967 -1.626 4.056 1.00 95.31 92 ASN A C 1
ATOM 715 O O . ASN A 1 92 ? 5.406 -2.773 3.955 1.00 95.31 92 ASN A O 1
ATOM 719 N N . LYS A 1 93 ? 4.404 -1.177 5.185 1.00 95.62 93 LYS A N 1
ATOM 720 C CA . LYS A 1 93 ? 4.270 -1.990 6.401 1.00 95.62 93 LYS A CA 1
ATOM 721 C C . LYS A 1 93 ? 3.309 -3.163 6.203 1.00 95.62 93 LYS A C 1
ATOM 723 O O . LYS A 1 93 ? 3.638 -4.276 6.605 1.00 95.62 93 LYS A O 1
ATOM 728 N N . ILE A 1 94 ? 2.170 -2.928 5.550 1.00 96.25 94 ILE A N 1
ATOM 729 C CA . ILE A 1 94 ? 1.183 -3.960 5.209 1.00 96.25 94 ILE A CA 1
ATOM 730 C C . ILE A 1 94 ? 1.823 -5.057 4.362 1.00 96.25 94 ILE A C 1
ATOM 732 O O . ILE A 1 94 ? 1.760 -6.226 4.729 1.00 96.25 94 ILE A O 1
ATOM 736 N N . ALA A 1 95 ? 2.488 -4.688 3.267 1.00 94.75 95 ALA A N 1
ATOM 737 C CA . ALA A 1 95 ? 3.148 -5.653 2.395 1.00 94.75 95 ALA A CA 1
ATOM 738 C C . ALA A 1 95 ? 4.215 -6.466 3.139 1.00 94.75 95 ALA A C 1
ATOM 740 O O . ALA A 1 95 ? 4.229 -7.689 3.028 1.00 94.75 95 ALA A O 1
ATOM 741 N N . LYS A 1 96 ? 5.054 -5.817 3.959 1.00 93.44 96 LYS A N 1
ATOM 742 C CA . LYS A 1 96 ? 6.038 -6.516 4.803 1.00 93.44 96 LYS A CA 1
ATOM 743 C C . LYS A 1 96 ? 5.380 -7.514 5.756 1.00 93.44 96 LYS A C 1
ATOM 745 O O . LYS A 1 96 ? 5.859 -8.639 5.862 1.00 93.44 96 LYS A O 1
ATOM 750 N N . ASN A 1 97 ? 4.290 -7.128 6.421 1.00 95.00 97 ASN A N 1
ATOM 751 C CA . ASN A 1 97 ? 3.575 -8.016 7.336 1.00 95.00 97 ASN A CA 1
ATOM 752 C C . ASN A 1 97 ? 2.949 -9.205 6.596 1.00 95.00 97 ASN A C 1
ATOM 754 O O . ASN A 1 97 ? 3.114 -10.335 7.043 1.00 95.00 97 ASN A O 1
ATOM 758 N N . VAL A 1 98 ? 2.299 -8.990 5.447 1.00 95.12 98 VAL A N 1
ATOM 759 C CA . VAL A 1 98 ? 1.710 -10.088 4.657 1.00 95.12 98 VAL A CA 1
ATOM 760 C C . VAL A 1 98 ? 2.776 -11.052 4.149 1.00 95.12 98 VAL A C 1
ATOM 762 O O . VAL A 1 98 ? 2.606 -12.264 4.248 1.00 95.12 98 VAL A O 1
ATOM 765 N N . LEU A 1 99 ? 3.906 -10.538 3.663 1.00 91.75 99 LEU A N 1
ATOM 766 C CA . LEU A 1 99 ? 5.012 -11.380 3.208 1.00 91.75 99 LEU A CA 1
ATOM 767 C C . LEU A 1 99 ? 5.657 -12.188 4.343 1.00 91.75 99 LEU A C 1
ATOM 769 O O . LEU A 1 99 ? 6.165 -13.278 4.094 1.00 91.75 99 LEU A O 1
ATOM 773 N N . MET A 1 100 ? 5.649 -11.663 5.572 1.00 91.69 100 MET A N 1
ATOM 774 C CA . MET A 1 100 ? 6.266 -12.307 6.733 1.00 91.69 100 MET A CA 1
ATOM 775 C C . MET A 1 100 ? 5.341 -13.309 7.429 1.00 91.69 100 MET A C 1
ATOM 777 O O . MET A 1 100 ? 5.805 -14.360 7.865 1.00 91.69 100 MET A O 1
ATOM 781 N N . PHE A 1 101 ? 4.051 -12.990 7.537 1.00 92.62 101 PHE A N 1
ATOM 782 C CA . PHE A 1 101 ? 3.097 -13.725 8.375 1.00 92.62 101 PHE A CA 1
ATOM 783 C C . PHE A 1 101 ? 1.966 -14.399 7.587 1.00 92.62 101 PHE A C 1
ATOM 785 O O . PHE A 1 101 ? 1.196 -15.168 8.158 1.00 92.62 101 PHE A O 1
ATOM 792 N N . GLY A 1 102 ? 1.858 -14.159 6.277 1.00 93.06 102 GLY A N 1
ATOM 793 C CA . GLY A 1 102 ? 0.841 -14.786 5.435 1.00 93.06 102 GLY A CA 1
ATOM 794 C C . GLY A 1 102 ? -0.580 -14.461 5.902 1.00 93.06 102 GLY A C 1
ATOM 795 O O . GLY A 1 102 ? -0.924 -13.292 6.066 1.00 93.06 102 GLY A O 1
ATOM 796 N N . SER A 1 103 ? -1.405 -15.495 6.112 1.00 93.00 103 SER A N 1
ATOM 797 C CA . SER A 1 103 ? -2.796 -15.364 6.584 1.00 93.00 103 SER A CA 1
ATOM 798 C C . SER A 1 103 ? -2.922 -14.691 7.949 1.00 93.00 103 SER A C 1
ATOM 800 O O . SER A 1 103 ? -3.928 -14.035 8.198 1.00 93.00 103 SER A O 1
ATOM 802 N N . GLU A 1 104 ? -1.893 -14.799 8.791 1.00 94.50 104 GLU A N 1
ATOM 803 C C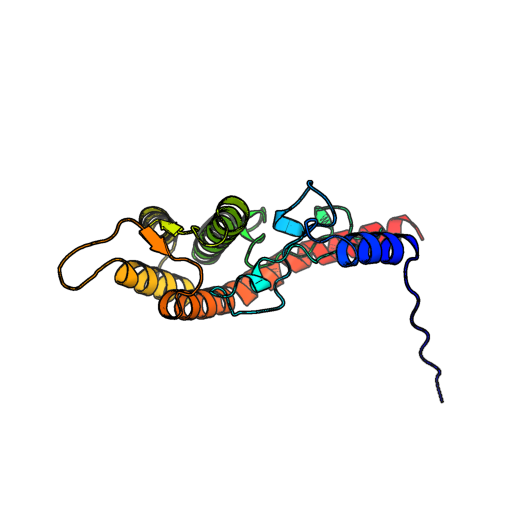A . GLU A 1 104 ? -1.869 -14.245 10.150 1.00 94.50 104 GLU A CA 1
ATOM 804 C C . GLU A 1 104 ? -1.422 -12.776 10.180 1.00 94.50 104 GLU A C 1
ATOM 806 O O . GLU A 1 104 ? -1.201 -12.197 11.242 1.00 94.50 104 GLU A O 1
ATOM 811 N N . ALA A 1 105 ? -1.225 -12.155 9.016 1.00 96.19 105 ALA A N 1
ATOM 812 C CA . ALA A 1 105 ? -0.753 -10.786 8.939 1.00 96.19 105 ALA A CA 1
ATOM 813 C C . ALA A 1 105 ? -1.806 -9.793 9.443 1.00 96.19 105 ALA A C 1
ATOM 815 O O . ALA A 1 105 ? -2.907 -9.675 8.893 1.00 96.19 105 ALA A O 1
ATOM 816 N N . THR A 1 106 ? -1.415 -9.008 10.444 1.00 97.31 106 THR A N 1
ATOM 817 C CA . THR A 1 106 ? -2.243 -7.952 11.021 1.00 97.31 106 THR A CA 1
ATOM 818 C C . THR A 1 106 ? -1.673 -6.560 10.760 1.00 97.31 106 THR A C 1
ATOM 820 O O . THR A 1 106 ? -0.471 -6.358 10.538 1.00 97.31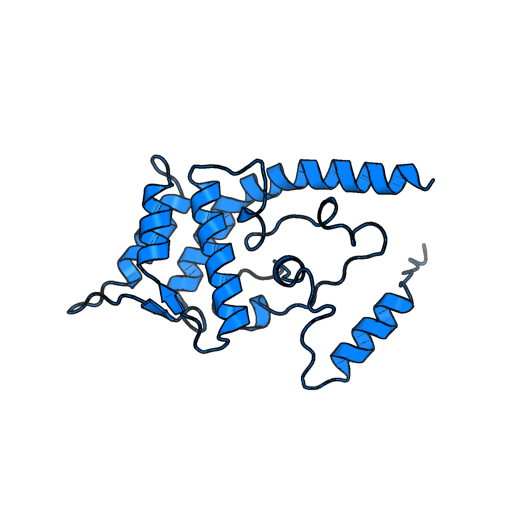 106 THR A O 1
ATOM 823 N N . LEU A 1 107 ? -2.563 -5.572 10.758 1.00 97.19 107 LEU A N 1
ATOM 824 C CA . LEU A 1 107 ? -2.245 -4.154 10.747 1.00 97.19 107 LEU A CA 1
ATOM 825 C C . LEU A 1 107 ? -2.376 -3.628 12.173 1.00 97.19 107 LEU A C 1
ATOM 827 O O . LEU A 1 107 ? -3.443 -3.710 12.769 1.00 97.19 107 LEU A O 1
ATOM 831 N N . GLN A 1 108 ? -1.294 -3.063 12.700 1.00 96.50 108 GLN A N 1
ATOM 832 C CA . GLN A 1 108 ? -1.268 -2.498 14.047 1.00 96.50 108 GLN A CA 1
ATOM 833 C C . GLN A 1 108 ? -1.853 -1.086 14.061 1.00 96.50 108 GLN A C 1
ATOM 835 O O . GLN A 1 108 ? -1.447 -0.242 13.252 1.00 96.50 108 GLN A O 1
ATOM 840 N N . ARG A 1 109 ? -2.703 -0.796 15.046 1.00 96.25 109 ARG A N 1
ATOM 841 C CA . ARG A 1 109 ? -3.332 0.509 15.274 1.00 96.25 109 ARG A CA 1
ATOM 842 C C . ARG A 1 109 ? -2.316 1.646 15.304 1.00 96.25 109 ARG A C 1
ATOM 844 O O . ARG A 1 109 ? -2.448 2.624 14.570 1.00 96.25 109 ARG A O 1
ATOM 851 N N . LYS A 1 110 ? -1.226 1.451 16.052 1.00 96.19 110 LYS A N 1
ATOM 852 C CA . LYS A 1 110 ? -0.113 2.405 16.167 1.00 96.19 110 LYS A CA 1
ATOM 853 C C . LYS A 1 110 ? 0.494 2.808 14.818 1.00 96.19 110 LYS A C 1
ATOM 855 O O . LYS A 1 110 ? 0.978 3.929 14.676 1.00 96.19 110 LYS A O 1
ATOM 860 N N . THR A 1 111 ? 0.480 1.914 13.823 1.00 96.88 111 THR A N 1
ATOM 861 C CA . THR A 1 111 ? 0.966 2.230 12.466 1.00 96.88 111 THR A CA 1
ATOM 862 C C . THR A 1 111 ? 0.097 3.308 11.822 1.00 96.88 111 THR A C 1
ATOM 864 O O . THR A 1 111 ? 0.626 4.219 11.190 1.00 96.88 111 THR A O 1
ATOM 867 N N . ILE A 1 112 ? -1.222 3.230 12.013 1.00 97.44 112 ILE A N 1
ATOM 868 C CA . ILE A 1 112 ? -2.181 4.204 11.485 1.00 97.44 112 ILE A CA 1
ATOM 869 C C . ILE A 1 112 ? -2.116 5.516 12.261 1.00 97.44 112 ILE A C 1
ATOM 871 O O . ILE A 1 112 ? -2.073 6.573 11.639 1.00 97.44 112 ILE A O 1
ATOM 875 N N . GLU A 1 113 ? -2.019 5.466 13.588 1.00 96.50 113 GLU A N 1
ATOM 876 C CA . GLU A 1 113 ? -1.829 6.667 14.417 1.00 96.50 113 GLU A CA 1
ATOM 877 C C . GLU A 1 113 ? -0.556 7.421 14.005 1.00 96.50 113 GLU A C 1
ATOM 879 O O . GLU A 1 113 ? -0.611 8.601 13.669 1.00 96.50 113 GLU A O 1
ATOM 884 N N . SER A 1 114 ? 0.564 6.705 13.863 1.00 95.44 114 SER A N 1
ATOM 885 C CA . SER A 1 114 ? 1.833 7.294 13.411 1.00 95.44 114 SER A CA 1
ATOM 886 C C . SER A 1 114 ? 1.753 7.862 11.989 1.00 95.44 114 SER A C 1
ATOM 888 O O . SER A 1 114 ? 2.462 8.813 11.664 1.00 95.44 114 SER A O 1
ATOM 890 N N . ALA A 1 115 ? 0.930 7.275 11.113 1.00 95.94 115 ALA A N 1
ATOM 891 C CA . ALA A 1 115 ? 0.705 7.791 9.764 1.00 95.94 115 ALA A CA 1
ATOM 892 C C . ALA A 1 115 ? -0.115 9.087 9.796 1.00 95.94 115 ALA A C 1
ATOM 894 O O . ALA A 1 115 ? 0.199 10.032 9.073 1.00 95.94 115 ALA A O 1
ATOM 895 N N . ILE A 1 116 ? -1.136 9.156 10.654 1.00 95.94 116 ILE A N 1
ATOM 896 C CA . ILE A 1 116 ? -1.937 10.366 10.860 1.00 95.94 116 ILE A CA 1
ATOM 897 C C . ILE A 1 116 ? -1.054 11.494 11.403 1.00 95.94 116 ILE A C 1
ATOM 899 O O . ILE A 1 116 ? -1.105 12.596 10.858 1.00 95.94 116 ILE A O 1
ATOM 903 N N . ASP A 1 117 ? -0.184 11.216 12.375 1.00 94.06 117 ASP A N 1
ATOM 904 C CA . ASP A 1 117 ? 0.734 12.211 12.950 1.00 94.06 117 ASP A CA 1
ATOM 905 C C . ASP A 1 117 ? 1.743 12.768 11.928 1.00 94.06 117 ASP A C 1
ATOM 907 O O . ASP A 1 117 ? 2.188 13.913 12.024 1.00 94.06 117 ASP A O 1
ATOM 911 N N . GLN A 1 118 ? 2.110 11.966 10.924 1.00 90.25 118 GLN A N 1
ATOM 912 C CA . GLN A 1 118 ? 2.993 12.375 9.822 1.00 90.25 118 GLN A CA 1
ATOM 913 C C . GLN A 1 118 ? 2.260 13.081 8.674 1.00 90.25 118 GLN A C 1
ATOM 915 O O . GLN A 1 118 ? 2.903 13.664 7.789 1.00 90.25 118 GLN A O 1
ATOM 920 N N . SER A 1 119 ? 0.931 13.005 8.663 1.00 92.75 119 SER A N 1
ATOM 921 C CA . SER A 1 119 ? 0.085 13.631 7.656 1.00 92.75 119 SER A CA 1
ATOM 922 C C . SER A 1 119 ? -0.134 15.118 7.951 1.00 92.75 119 SER A C 1
ATOM 924 O O . SER A 1 119 ? 0.042 15.583 9.074 1.00 92.75 119 SER A O 1
ATOM 926 N N . ASN A 1 120 ? -0.507 15.886 6.929 1.00 88.69 120 ASN A N 1
ATOM 927 C CA . ASN A 1 120 ? -0.747 17.320 7.044 1.00 88.69 120 ASN A CA 1
ATOM 928 C C . ASN A 1 120 ? -2.161 17.654 6.556 1.00 88.69 120 ASN A C 1
ATOM 930 O O . ASN A 1 120 ? -2.539 17.313 5.432 1.00 88.69 120 ASN A O 1
ATOM 934 N N . GLY A 1 121 ? -2.905 18.407 7.366 1.00 84.06 121 GLY A N 1
ATOM 935 C CA . GLY A 1 121 ? -4.192 18.982 6.975 1.00 84.06 121 GLY A CA 1
ATOM 936 C C . GLY A 1 121 ? -5.255 17.934 6.638 1.00 84.06 121 GLY A C 1
ATOM 937 O O . GLY A 1 121 ? -5.505 17.005 7.405 1.00 84.06 121 GLY A O 1
ATOM 938 N N . GLU A 1 122 ? -5.908 18.115 5.493 1.00 85.88 122 GLU A N 1
ATOM 939 C CA . GLU A 1 122 ? -7.000 17.269 5.013 1.00 85.88 122 GLU A CA 1
ATOM 940 C C . GLU A 1 122 ? -6.677 16.684 3.632 1.00 85.88 122 GLU A C 1
ATOM 942 O O . GLU A 1 122 ? -5.795 17.157 2.915 1.00 85.88 122 GLU A O 1
ATOM 947 N N . GLY A 1 123 ? -7.384 15.624 3.251 1.00 89.81 123 GLY A N 1
ATOM 948 C CA . GLY A 1 123 ? -7.215 14.972 1.955 1.00 89.81 123 GLY A CA 1
ATOM 949 C C . GLY A 1 123 ? -7.777 13.556 1.948 1.00 89.81 123 GLY A C 1
ATOM 950 O O . GLY A 1 123 ? -8.105 13.006 3.001 1.00 89.81 123 GLY A O 1
ATOM 951 N N . SER A 1 124 ? -7.868 12.950 0.763 1.00 93.06 124 SER A N 1
ATOM 952 C CA . SER A 1 124 ? -8.381 11.581 0.599 1.00 93.06 124 SER A CA 1
ATOM 953 C C . SER A 1 124 ? -7.570 10.560 1.401 1.00 93.06 124 SER A C 1
ATOM 955 O O . SER A 1 124 ? -8.161 9.742 2.100 1.00 93.06 124 SER A O 1
ATOM 957 N N . ILE A 1 125 ? -6.236 10.672 1.392 1.00 96.00 125 ILE A N 1
ATOM 958 C CA . ILE A 1 125 ? -5.343 9.808 2.181 1.00 96.00 125 ILE A CA 1
ATOM 959 C C . ILE A 1 125 ? -5.609 9.970 3.683 1.00 96.00 125 ILE A C 1
ATOM 961 O O . ILE A 1 125 ? -5.799 8.981 4.382 1.00 96.00 125 ILE A O 1
ATOM 965 N N . VAL A 1 126 ? -5.681 11.208 4.186 1.00 96.56 126 VAL A N 1
ATOM 966 C CA . VAL A 1 126 ? -5.933 11.480 5.614 1.00 96.56 126 VAL A CA 1
ATOM 967 C C . VAL A 1 126 ? -7.305 10.961 6.036 1.00 96.56 126 VAL A C 1
ATOM 969 O O . VAL A 1 126 ? -7.450 10.384 7.112 1.00 96.56 126 VAL A O 1
ATOM 972 N N . LYS A 1 127 ? -8.317 11.132 5.181 1.00 97.12 127 LYS A N 1
ATOM 973 C CA . LYS A 1 127 ? -9.663 10.605 5.416 1.00 97.12 127 LYS A CA 1
ATOM 974 C C . LYS A 1 127 ? -9.654 9.077 5.498 1.00 97.12 127 LYS A C 1
ATOM 976 O O . LYS A 1 127 ? -10.201 8.540 6.454 1.00 97.12 127 LYS A O 1
ATOM 981 N N . ALA A 1 128 ? -8.990 8.401 4.561 1.00 97.31 128 ALA A N 1
ATOM 982 C CA . ALA A 1 128 ? -8.846 6.946 4.575 1.00 97.31 128 ALA A CA 1
ATOM 983 C C . ALA A 1 128 ? -8.096 6.452 5.826 1.00 97.31 128 ALA A C 1
ATOM 985 O O . ALA A 1 128 ? -8.508 5.474 6.446 1.00 97.31 128 ALA A O 1
ATOM 986 N N . LEU A 1 129 ? -7.042 7.154 6.259 1.00 97.50 129 LEU A N 1
ATOM 987 C CA . LEU A 1 129 ? -6.323 6.842 7.502 1.00 97.50 129 LEU A CA 1
ATOM 988 C C . LEU A 1 129 ? -7.227 6.963 8.735 1.00 97.50 129 LEU A C 1
ATOM 990 O O . LEU A 1 129 ? -7.259 6.055 9.562 1.00 97.50 129 LEU A O 1
ATOM 994 N N . LYS A 1 130 ? -7.997 8.051 8.843 1.00 96.62 130 LYS A N 1
ATOM 995 C CA . LYS A 1 130 ? -8.953 8.251 9.944 1.00 96.62 130 LYS A CA 1
ATOM 996 C C . LYS A 1 130 ? -10.044 7.181 9.941 1.00 96.62 130 LYS A C 1
ATOM 998 O O . LYS A 1 130 ? -10.307 6.596 10.982 1.00 96.62 130 LYS A O 1
ATOM 1003 N N . ASN A 1 131 ? -10.619 6.869 8.780 1.00 96.69 131 ASN A N 1
ATOM 1004 C CA . ASN A 1 131 ? -11.592 5.785 8.648 1.00 96.69 131 ASN A CA 1
ATOM 1005 C C . ASN A 1 131 ? -10.993 4.434 9.061 1.00 96.69 131 ASN A C 1
ATOM 1007 O O . ASN A 1 131 ? -11.636 3.669 9.771 1.00 96.69 131 ASN A O 1
ATOM 1011 N N . THR A 1 132 ? -9.746 4.167 8.667 1.00 96.50 132 THR A N 1
ATOM 1012 C CA . THR A 1 132 ? -9.026 2.952 9.065 1.00 96.50 132 THR A CA 1
ATOM 1013 C C . THR A 1 132 ? -8.834 2.895 10.580 1.00 96.50 132 THR A C 1
ATOM 1015 O O . THR A 1 132 ? -9.006 1.832 11.165 1.00 96.50 132 THR A O 1
ATOM 1018 N N . LEU A 1 133 ? -8.530 4.021 11.236 1.00 95.94 133 LEU A N 1
ATOM 1019 C CA . LEU A 1 133 ? -8.411 4.090 12.696 1.00 95.94 133 LEU A CA 1
ATOM 1020 C C . LEU A 1 133 ? -9.731 3.742 13.404 1.00 95.94 133 LEU A C 1
ATOM 1022 O O . LEU A 1 133 ? -9.716 3.102 14.454 1.00 95.94 133 LEU A O 1
ATOM 1026 N N . GLU A 1 134 ? -10.871 4.122 12.824 1.00 95.12 134 GLU A N 1
ATOM 1027 C CA . GLU A 1 134 ? -12.186 3.753 13.357 1.00 95.12 134 GLU A CA 1
ATOM 1028 C C . GLU A 1 134 ? -12.464 2.245 13.255 1.00 95.12 134 GLU A C 1
ATOM 1030 O O . GLU A 1 134 ? -13.175 1.721 14.106 1.00 95.12 134 GLU A O 1
ATOM 1035 N N . LEU A 1 135 ? -11.855 1.518 12.306 1.00 94.75 135 LEU A N 1
ATOM 1036 C CA . LEU A 1 135 ? -12.005 0.055 12.199 1.00 94.75 135 LEU A CA 1
ATOM 1037 C C . LEU A 1 135 ? -11.425 -0.706 13.401 1.00 94.75 135 LEU A C 1
ATOM 1039 O O . LEU A 1 135 ? -11.773 -1.862 13.612 1.00 94.75 135 LEU A O 1
ATOM 1043 N N . PHE A 1 136 ? -10.556 -0.070 14.191 1.00 94.06 136 PHE A N 1
ATOM 1044 C CA . PHE A 1 136 ? -10.023 -0.644 15.431 1.00 94.06 136 PHE A CA 1
ATOM 1045 C C . PHE A 1 136 ? -10.986 -0.508 16.612 1.00 94.06 136 PHE A C 1
ATOM 1047 O O . PHE A 1 136 ? -10.728 -1.068 17.678 1.00 94.06 136 PHE A O 1
ATOM 1054 N N . LYS A 1 137 ? -12.062 0.270 16.471 1.00 89.00 137 LYS A N 1
ATOM 1055 C CA . LYS A 1 137 ? -13.070 0.438 17.514 1.00 89.00 137 LYS A CA 1
ATOM 1056 C C . LYS A 1 137 ? -14.207 -0.540 17.251 1.00 89.00 137 LYS A C 1
ATOM 1058 O O . LYS A 1 137 ? -14.995 -0.356 16.328 1.00 89.00 137 LYS A O 1
ATOM 1063 N N . GLU A 1 138 ? -14.326 -1.550 18.096 1.00 73.31 138 GLU A N 1
ATOM 1064 C CA . GLU A 1 138 ? -15.560 -2.317 18.219 1.00 73.31 138 GLU A CA 1
ATOM 1065 C C . GLU A 1 138 ? -16.449 -1.688 19.296 1.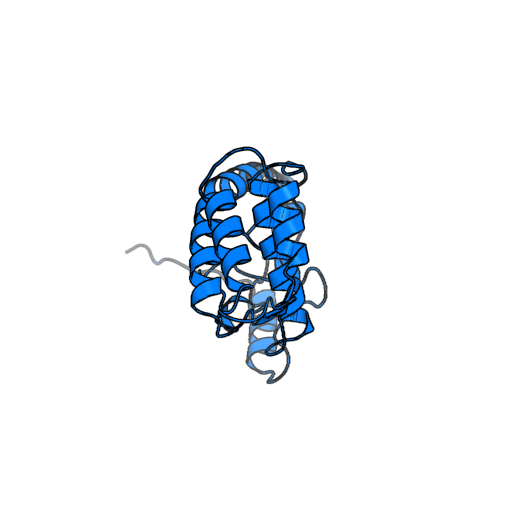00 73.31 138 GLU A C 1
ATOM 1067 O O . GLU A 1 138 ? -15.977 -0.959 20.171 1.00 73.31 138 GLU A O 1
ATOM 1072 N N . THR A 1 139 ? -17.751 -1.983 19.249 1.00 60.59 139 THR A N 1
ATOM 1073 C CA . THR A 1 139 ? -18.810 -1.390 20.092 1.00 60.59 139 THR A CA 1
ATOM 1074 C C . THR A 1 139 ? -18.491 -1.390 21.595 1.00 60.59 139 THR A C 1
ATOM 1076 O O . THR A 1 139 ? -19.043 -0.582 22.339 1.00 60.59 139 THR A O 1
ATOM 1079 N N . THR A 1 140 ? -17.605 -2.279 22.053 1.00 58.62 140 THR A N 1
ATOM 1080 C CA . THR A 1 140 ? -17.246 -2.452 23.468 1.00 58.62 140 THR A CA 1
ATOM 1081 C C . THR A 1 140 ? -15.742 -2.533 23.749 1.00 58.62 140 THR A C 1
ATOM 1083 O O . THR A 1 140 ? -15.365 -2.585 24.917 1.00 58.62 140 THR A O 1
ATOM 1086 N N . HIS A 1 141 ? -14.872 -2.562 22.733 1.00 71.19 141 HIS A N 1
ATOM 1087 C CA . HIS A 1 141 ? -13.424 -2.705 22.922 1.00 71.19 141 HIS A CA 1
ATOM 1088 C C . HIS A 1 141 ? -12.640 -2.063 21.771 1.00 71.19 141 HIS A C 1
ATOM 1090 O O . HIS A 1 141 ? -13.091 -2.033 20.631 1.00 71.19 141 HIS A O 1
ATOM 1096 N N . THR A 1 142 ? -11.447 -1.551 22.065 1.00 79.88 142 THR A N 1
ATOM 1097 C CA . THR A 1 142 ? -10.510 -1.068 21.046 1.00 79.88 142 THR A CA 1
ATOM 1098 C C . THR A 1 142 ? -9.449 -2.128 20.799 1.00 79.88 142 THR A C 1
ATOM 1100 O O . THR A 1 142 ? -8.679 -2.433 21.703 1.00 79.88 142 THR A O 1
ATOM 1103 N N . SER A 1 143 ? -9.412 -2.701 19.597 1.00 87.06 143 SER A N 1
ATOM 1104 C CA . SER A 1 143 ? -8.344 -3.627 19.221 1.00 87.06 143 SER A CA 1
ATOM 1105 C C . SER A 1 143 ? -7.039 -2.876 18.939 1.00 87.06 143 SER A C 1
ATOM 1107 O O . SER A 1 143 ? -7.051 -1.763 18.409 1.00 87.06 143 SER A O 1
ATOM 1109 N N . GLU A 1 144 ? -5.909 -3.502 19.262 1.00 93.38 144 GLU A N 1
ATOM 1110 C CA . GLU A 1 144 ? -4.570 -3.006 18.910 1.00 93.38 144 GLU A CA 1
ATOM 1111 C C . GLU A 1 144 ? -4.143 -3.442 17.504 1.00 93.38 144 GLU A C 1
ATOM 1113 O O . GLU A 1 144 ? -3.263 -2.833 16.887 1.00 93.38 144 GLU A O 1
ATOM 1118 N N . ASP A 1 145 ? -4.782 -4.476 16.967 1.00 94.88 145 ASP A N 1
ATOM 1119 C CA . ASP A 1 145 ? -4.531 -5.012 15.642 1.00 94.88 145 ASP A CA 1
ATOM 1120 C C . ASP A 1 145 ? -5.825 -5.445 14.933 1.00 94.88 145 ASP A C 1
ATOM 1122 O O . ASP A 1 145 ? -6.853 -5.726 15.548 1.00 94.88 145 ASP A O 1
ATOM 1126 N N . ILE A 1 146 ? -5.795 -5.437 13.601 1.00 96.00 146 ILE A N 1
ATOM 1127 C CA . ILE A 1 146 ? -6.868 -5.973 12.753 1.00 96.00 146 ILE A CA 1
ATOM 1128 C C . ILE A 1 146 ? -6.260 -6.847 11.652 1.00 96.00 146 ILE A C 1
ATOM 1130 O O . ILE A 1 146 ? -5.153 -6.551 11.191 1.00 96.00 146 ILE A O 1
ATOM 1134 N N . PRO A 1 147 ? -6.946 -7.904 11.186 1.00 96.94 147 PRO A N 1
ATOM 1135 C CA . PRO A 1 147 ? -6.452 -8.720 10.081 1.00 96.94 147 PRO A CA 1
ATOM 1136 C C . PRO A 1 147 ? -6.333 -7.890 8.797 1.00 96.94 147 PRO A C 1
ATOM 1138 O O . PRO A 1 147 ? -7.197 -7.055 8.509 1.00 96.94 147 PRO A O 1
ATOM 1141 N N . ILE A 1 148 ? -5.267 -8.124 8.025 1.00 96.94 148 ILE A N 1
ATOM 1142 C CA . ILE A 1 148 ? -5.072 -7.498 6.707 1.00 96.94 148 ILE A CA 1
ATOM 1143 C C . ILE A 1 148 ? -5.868 -8.257 5.644 1.00 96.94 148 ILE A C 1
ATOM 1145 O O . ILE A 1 148 ? -6.660 -7.673 4.905 1.00 96.94 148 ILE A O 1
ATOM 1149 N N . LEU A 1 149 ? -5.654 -9.570 5.570 1.00 96.62 149 LEU A N 1
ATOM 1150 C CA . LEU A 1 149 ? -6.288 -10.432 4.578 1.00 96.62 149 LEU A CA 1
ATOM 1151 C C . LEU A 1 149 ? -7.726 -10.768 4.980 1.00 96.62 149 LEU A C 1
ATOM 1153 O O . LEU A 1 149 ? -8.070 -10.774 6.160 1.00 96.62 149 LEU A O 1
ATOM 1157 N N . ALA A 1 150 ? -8.575 -11.012 3.980 1.00 96.12 150 ALA A N 1
ATOM 1158 C CA . ALA A 1 150 ? -10.023 -11.200 4.119 1.00 96.12 150 ALA A CA 1
ATOM 1159 C C . ALA A 1 150 ? -10.788 -10.034 4.795 1.00 96.12 150 ALA A C 1
ATOM 1161 O O . ALA A 1 150 ? -12.001 -10.123 4.996 1.00 96.12 150 ALA A O 1
ATOM 1162 N N . ASN A 1 151 ? -10.128 -8.909 5.092 1.00 95.75 151 ASN A N 1
ATOM 1163 C CA . ASN A 1 151 ? -10.745 -7.733 5.693 1.00 95.75 151 ASN A CA 1
ATOM 1164 C C . ASN A 1 151 ? -11.236 -6.753 4.616 1.00 95.75 151 ASN A C 1
ATOM 1166 O O . ASN A 1 151 ? -10.522 -5.855 4.169 1.00 95.75 151 ASN A O 1
ATOM 1170 N N . LYS A 1 152 ? -12.496 -6.919 4.198 1.00 96.38 152 LYS A N 1
ATOM 1171 C CA . LYS A 1 152 ? -13.119 -6.094 3.147 1.00 96.38 152 LYS A CA 1
ATOM 1172 C C . LYS A 1 152 ? -13.270 -4.620 3.526 1.00 96.38 152 LYS A C 1
ATOM 1174 O O . LYS A 1 152 ? -13.194 -3.765 2.645 1.00 96.38 152 LYS A O 1
ATOM 1179 N N . LEU A 1 153 ? -13.484 -4.320 4.809 1.00 96.50 153 LEU A N 1
ATOM 1180 C CA . LEU A 1 153 ? -13.617 -2.942 5.286 1.00 96.50 153 LEU A CA 1
ATOM 1181 C C . LEU A 1 153 ? -12.276 -2.215 5.201 1.00 96.50 153 LEU A C 1
ATOM 1183 O O . LEU A 1 153 ? -12.209 -1.134 4.622 1.00 96.50 153 LEU A O 1
ATOM 1187 N N . LEU A 1 154 ? -11.204 -2.852 5.680 1.00 96.69 154 LEU A N 1
ATOM 1188 C CA . LEU A 1 154 ? -9.851 -2.328 5.523 1.00 96.69 154 LEU A CA 1
ATOM 1189 C C . LEU A 1 154 ? -9.482 -2.192 4.044 1.00 96.69 154 LEU A C 1
ATOM 1191 O O . LEU A 1 154 ? -8.974 -1.150 3.644 1.00 96.69 154 LEU A O 1
ATOM 1195 N N . CYS A 1 155 ? -9.781 -3.201 3.219 1.00 97.00 155 CYS A N 1
ATOM 1196 C CA . CYS A 1 155 ? -9.498 -3.159 1.784 1.00 97.00 155 CYS A CA 1
ATOM 1197 C C . CYS A 1 155 ? -10.079 -1.913 1.119 1.00 97.00 155 CYS A C 1
ATOM 1199 O O . CYS A 1 155 ? -9.374 -1.250 0.370 1.00 97.00 155 CYS A O 1
ATOM 1201 N N . LYS A 1 156 ? -11.329 -1.561 1.429 1.00 97.19 156 LYS A N 1
ATOM 1202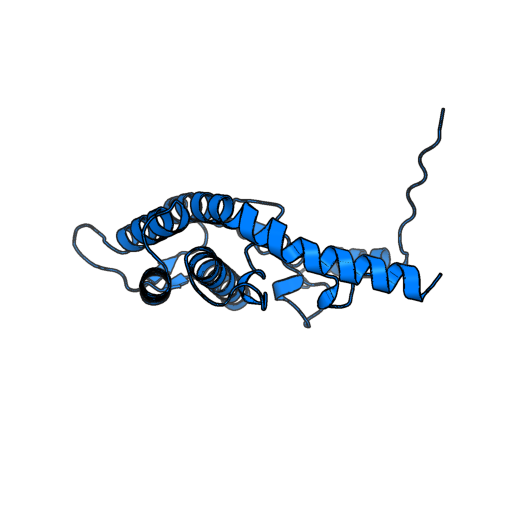 C CA . LYS A 1 156 ? -11.984 -0.373 0.871 1.00 97.19 156 LYS A CA 1
ATOM 1203 C C . LYS A 1 156 ? -11.239 0.921 1.215 1.00 97.19 156 LYS A C 1
ATOM 1205 O O . LYS A 1 156 ? -11.081 1.789 0.359 1.00 97.19 156 LYS A O 1
ATOM 1210 N N . GLU A 1 157 ? -10.771 1.057 2.453 1.00 97.50 157 GLU A N 1
ATOM 1211 C CA . GLU A 1 157 ? -10.001 2.239 2.856 1.00 97.50 157 GLU A CA 1
ATOM 1212 C C . GLU A 1 157 ? -8.599 2.242 2.228 1.00 97.50 157 GLU A C 1
ATOM 1214 O O . GLU A 1 157 ? -8.101 3.299 1.835 1.00 97.50 157 GLU A O 1
ATOM 1219 N N . LEU A 1 158 ? -7.984 1.069 2.044 1.00 96.88 158 LEU A N 1
ATOM 1220 C CA . LEU A 1 158 ? -6.730 0.940 1.301 1.00 96.88 158 LEU A CA 1
ATOM 1221 C C . LEU A 1 158 ? -6.910 1.307 -0.178 1.00 96.88 158 LEU A C 1
ATOM 1223 O O . LEU A 1 158 ? -6.072 2.016 -0.721 1.00 96.88 158 LEU A O 1
ATOM 1227 N N . GLU A 1 159 ? -8.004 0.916 -0.829 1.00 96.69 159 GLU A N 1
ATOM 1228 C CA . GLU A 1 159 ? -8.316 1.344 -2.201 1.00 96.69 159 GLU A CA 1
ATOM 1229 C C . GLU A 1 159 ? -8.386 2.873 -2.306 1.00 96.69 159 GLU A C 1
ATOM 1231 O O . GLU A 1 159 ? -7.675 3.469 -3.115 1.00 96.69 159 GLU A O 1
ATOM 1236 N N . ALA A 1 160 ? -9.131 3.524 -1.407 1.00 96.06 160 ALA A N 1
ATOM 1237 C CA . ALA A 1 160 ? -9.212 4.985 -1.364 1.00 96.06 160 ALA A CA 1
ATOM 1238 C C . ALA A 1 160 ? -7.845 5.654 -1.107 1.00 96.06 160 ALA A C 1
ATOM 1240 O O . ALA A 1 160 ? -7.541 6.717 -1.660 1.00 96.06 160 ALA A O 1
ATOM 1241 N N . MET A 1 161 ? -7.005 5.036 -0.274 1.00 95.81 161 MET A N 1
ATOM 1242 C CA . MET A 1 161 ? -5.648 5.510 -0.009 1.00 95.81 161 MET A CA 1
ATOM 1243 C C . MET A 1 161 ? -4.736 5.350 -1.232 1.00 95.81 161 MET A C 1
ATOM 1245 O O . MET A 1 161 ? -3.990 6.273 -1.555 1.00 95.81 161 MET A O 1
ATOM 1249 N N . ALA A 1 162 ? -4.812 4.213 -1.930 1.00 95.69 162 ALA A N 1
ATOM 1250 C CA . ALA A 1 162 ? -4.054 3.940 -3.149 1.00 95.69 162 ALA A CA 1
ATOM 1251 C C . ALA A 1 162 ? -4.408 4.931 -4.264 1.00 95.69 162 ALA A C 1
ATOM 1253 O O . ALA A 1 162 ? -3.508 5.466 -4.915 1.00 95.69 162 ALA A O 1
ATOM 1254 N N . ASP A 1 163 ? -5.694 5.247 -4.425 1.00 95.12 163 ASP A N 1
ATOM 1255 C CA . ASP A 1 163 ? -6.155 6.260 -5.376 1.00 95.12 163 ASP A CA 1
ATOM 1256 C C . ASP A 1 163 ? -5.516 7.621 -5.075 1.00 95.12 163 ASP A C 1
ATOM 1258 O O . ASP A 1 163 ? -4.951 8.260 -5.967 1.00 95.12 163 ASP A O 1
ATOM 1262 N N . GLY A 1 164 ? -5.505 8.024 -3.799 1.00 94.31 164 GLY A N 1
ATOM 1263 C CA . GLY A 1 164 ? -4.836 9.244 -3.341 1.00 94.31 164 GLY A CA 1
ATOM 1264 C C . GLY A 1 164 ? -3.321 9.266 -3.582 1.00 94.31 1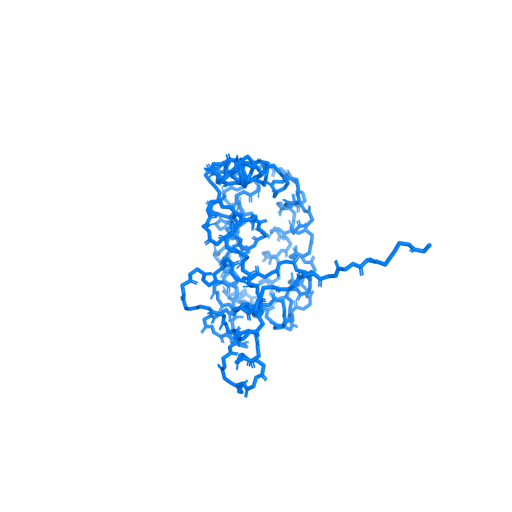64 GLY A C 1
ATOM 1265 O O . GLY A 1 164 ? -2.752 10.341 -3.776 1.00 94.31 164 GLY A O 1
ATOM 1266 N N . LEU A 1 165 ? -2.663 8.104 -3.607 1.00 94.44 165 LEU A N 1
ATOM 1267 C CA . LEU A 1 165 ? -1.224 7.982 -3.864 1.00 94.44 165 LEU A CA 1
ATOM 1268 C C . LEU A 1 165 ? -0.854 8.041 -5.351 1.00 94.44 165 LEU A C 1
ATOM 1270 O O . LEU A 1 165 ? 0.323 8.205 -5.673 1.00 94.44 165 LEU A O 1
ATOM 1274 N N . SER A 1 166 ? -1.825 7.945 -6.261 1.00 92.81 166 SER A N 1
ATOM 1275 C CA . SER A 1 166 ? -1.565 7.814 -7.702 1.00 92.81 166 SER A CA 1
ATOM 1276 C C . SER A 1 166 ? -0.716 8.953 -8.275 1.00 92.81 166 SER A C 1
ATOM 1278 O O . SER A 1 166 ? 0.201 8.703 -9.057 1.00 92.81 166 SER A O 1
ATOM 1280 N N . SER A 1 167 ? -0.957 10.201 -7.858 1.00 92.31 167 SER A N 1
ATOM 1281 C CA . SER A 1 167 ? -0.167 11.358 -8.305 1.00 92.31 167 SER A CA 1
ATOM 1282 C C . SER A 1 167 ? 1.266 11.339 -7.763 1.00 92.31 167 SER A C 1
ATOM 1284 O O . SER A 1 167 ? 2.198 11.647 -8.501 1.00 92.31 167 SER A O 1
ATOM 1286 N N . TYR A 1 168 ? 1.461 10.918 -6.511 1.00 93.50 168 TYR A N 1
ATOM 1287 C CA . TYR A 1 168 ? 2.785 10.774 -5.899 1.00 93.50 168 TYR A CA 1
ATOM 1288 C C . TYR A 1 168 ? 3.608 9.684 -6.588 1.00 93.50 168 TYR A C 1
ATOM 1290 O O . TYR A 1 168 ? 4.791 9.878 -6.855 1.00 93.50 168 TYR A O 1
ATOM 1298 N N . ILE A 1 169 ? 2.972 8.556 -6.921 1.00 93.00 169 ILE A N 1
ATOM 1299 C CA . ILE A 1 169 ? 3.604 7.463 -7.668 1.00 93.00 169 ILE A CA 1
ATOM 1300 C C . ILE A 1 169 ? 3.992 7.934 -9.071 1.00 93.00 169 ILE A C 1
ATOM 1302 O O . ILE A 1 169 ? 5.110 7.678 -9.517 1.00 93.00 169 ILE A O 1
ATOM 1306 N N . ALA A 1 170 ? 3.089 8.636 -9.762 1.00 92.44 170 ALA A N 1
ATOM 1307 C CA . ALA A 1 170 ? 3.367 9.179 -11.087 1.00 92.44 170 ALA A CA 1
ATOM 1308 C C . ALA A 1 170 ? 4.556 10.151 -11.062 1.00 92.44 170 ALA A C 1
ATOM 1310 O O . ALA A 1 170 ? 5.415 10.076 -11.937 1.00 92.44 170 ALA A O 1
ATOM 1311 N N . GLU A 1 171 ? 4.635 11.015 -10.047 1.00 92.06 171 GLU A N 1
ATOM 1312 C CA . GLU A 1 171 ? 5.752 11.944 -9.876 1.00 92.06 171 GLU A CA 1
ATOM 1313 C C . GLU A 1 171 ? 7.068 11.213 -9.589 1.00 92.06 171 GLU A C 1
ATOM 1315 O O . GLU A 1 171 ? 8.051 11.436 -10.292 1.00 92.06 171 GLU A O 1
ATOM 1320 N N . ALA A 1 172 ? 7.086 10.288 -8.624 1.00 91.06 172 ALA A N 1
ATOM 1321 C CA . ALA A 1 172 ? 8.285 9.517 -8.282 1.00 91.06 172 ALA A CA 1
ATOM 1322 C C . ALA A 1 172 ? 8.821 8.715 -9.484 1.00 91.06 172 ALA A C 1
ATOM 1324 O O . ALA A 1 172 ? 10.030 8.622 -9.705 1.00 91.06 172 ALA A O 1
ATOM 1325 N N . ASN A 1 173 ? 7.922 8.194 -10.320 1.00 91.44 173 ASN A N 1
ATOM 1326 C CA . ASN A 1 173 ? 8.287 7.429 -11.509 1.00 91.44 173 ASN A CA 1
ATOM 1327 C C . ASN A 1 173 ? 8.835 8.276 -12.668 1.00 91.44 173 ASN A C 1
ATOM 1329 O O . ASN A 1 173 ? 9.431 7.704 -13.583 1.00 91.44 173 ASN A O 1
ATOM 1333 N N . LYS A 1 174 ? 8.726 9.613 -12.636 1.00 91.12 174 LYS A N 1
ATOM 1334 C CA . LYS A 1 174 ? 9.436 10.470 -13.605 1.00 91.12 174 LYS A CA 1
ATOM 1335 C C . LYS A 1 174 ? 10.953 10.339 -13.463 1.00 91.12 174 LYS A C 1
ATOM 1337 O O . LYS A 1 174 ? 11.652 10.303 -14.472 1.00 91.12 174 LYS A O 1
ATOM 1342 N N . THR A 1 175 ? 11.453 10.210 -12.235 1.00 87.69 175 THR A N 1
ATOM 1343 C CA . THR A 1 175 ? 12.880 9.971 -11.970 1.00 87.69 175 THR A CA 1
ATOM 1344 C C . THR A 1 175 ? 13.304 8.584 -12.450 1.00 87.69 175 THR A C 1
ATOM 1346 O O . THR A 1 175 ? 14.352 8.424 -13.061 1.00 87.69 175 THR A O 1
ATOM 1349 N N . VAL A 1 176 ? 12.458 7.569 -12.265 1.00 87.62 176 VAL A N 1
ATOM 1350 C CA . VAL A 1 176 ? 12.736 6.220 -12.790 1.00 87.62 176 VAL A CA 1
ATOM 1351 C C . VAL A 1 176 ? 12.835 6.235 -14.318 1.00 87.62 176 VAL A C 1
ATOM 1353 O O . VAL A 1 176 ? 13.721 5.602 -14.889 1.00 87.62 176 VAL A O 1
ATOM 1356 N N . LEU A 1 177 ? 11.970 6.995 -14.997 1.00 87.00 177 LEU A N 1
ATOM 1357 C CA . LEU A 1 177 ? 12.017 7.132 -16.453 1.00 87.00 177 LEU A CA 1
ATOM 1358 C C . LEU A 1 177 ? 13.348 7.725 -16.942 1.00 87.00 177 LEU A C 1
ATOM 1360 O O . LEU A 1 177 ? 13.875 7.264 -17.959 1.00 87.00 177 LEU A O 1
ATOM 1364 N N . SER A 1 178 ? 13.909 8.715 -16.239 1.00 86.06 178 SER A N 1
ATOM 1365 C CA . SER A 1 178 ? 15.205 9.286 -16.621 1.00 86.06 178 SER A CA 1
ATOM 1366 C C . SER A 1 178 ? 16.343 8.276 -16.448 1.00 86.06 178 SER A C 1
ATOM 1368 O O . SER A 1 178 ? 17.176 8.165 -17.350 1.00 86.06 178 SER A O 1
ATOM 1370 N N . PHE A 1 179 ? 16.334 7.476 -15.375 1.00 86.06 179 PHE A N 1
ATOM 1371 C CA . PHE A 1 179 ? 17.308 6.397 -15.175 1.00 86.06 179 PHE A CA 1
ATOM 1372 C C . PHE A 1 179 ? 17.215 5.320 -16.253 1.00 86.06 179 PHE A C 1
ATOM 1374 O O . PHE A 1 179 ? 18.222 5.012 -16.885 1.00 86.06 179 PHE A O 1
ATOM 1381 N N . VAL A 1 180 ? 16.012 4.816 -16.546 1.00 83.56 180 VAL A N 1
ATOM 1382 C CA . VAL A 1 180 ? 15.807 3.811 -17.605 1.00 83.56 180 VAL A CA 1
ATOM 1383 C C . VAL A 1 180 ? 16.294 4.332 -18.959 1.00 83.56 180 VAL A C 1
ATOM 1385 O O . VAL A 1 180 ? 16.969 3.611 -19.693 1.00 83.56 180 VAL A O 1
ATOM 1388 N N . THR A 1 181 ? 15.990 5.593 -19.281 1.00 84.69 181 THR A N 1
ATOM 1389 C CA . THR A 1 181 ? 16.436 6.225 -20.532 1.00 84.69 181 THR A CA 1
ATOM 1390 C C . THR A 1 181 ? 17.960 6.321 -20.591 1.00 84.69 181 THR A C 1
ATOM 1392 O O . THR A 1 181 ? 18.556 6.005 -21.619 1.00 84.69 181 THR A O 1
ATOM 1395 N N . HIS A 1 182 ? 18.605 6.712 -19.490 1.00 84.38 182 HIS A N 1
ATOM 1396 C CA . HIS A 1 182 ? 20.061 6.774 -19.407 1.00 84.38 182 HIS A CA 1
ATOM 1397 C C . HIS A 1 182 ? 20.706 5.392 -19.562 1.00 84.38 182 HIS A C 1
ATOM 1399 O O . HIS A 1 182 ? 21.595 5.232 -20.393 1.00 84.38 182 HIS A O 1
ATOM 1405 N N . SER A 1 183 ? 20.231 4.382 -18.829 1.00 82.94 183 SER A N 1
ATOM 1406 C CA . SER A 1 183 ? 20.745 3.010 -18.912 1.00 82.94 183 SER A CA 1
ATOM 1407 C C . SER A 1 183 ? 20.588 2.408 -20.306 1.00 82.94 183 SER A C 1
ATOM 1409 O O . SER A 1 183 ? 21.456 1.658 -20.749 1.00 82.94 183 SER A O 1
ATOM 1411 N N . PHE A 1 184 ? 19.507 2.742 -21.016 1.00 80.56 184 PHE A N 1
ATOM 1412 C CA . PHE A 1 184 ? 19.311 2.314 -22.398 1.00 80.56 184 PHE A CA 1
ATOM 1413 C C . PHE A 1 184 ? 20.306 2.993 -23.353 1.00 80.56 184 PHE A C 1
ATOM 1415 O O . PHE A 1 184 ? 20.943 2.314 -24.154 1.00 80.56 184 PHE A O 1
ATOM 1422 N N . ASN A 1 185 ? 20.493 4.310 -23.222 1.00 81.56 185 ASN A N 1
ATOM 1423 C CA . ASN A 1 185 ? 21.399 5.097 -24.067 1.00 81.56 185 ASN A CA 1
ATOM 1424 C C . ASN A 1 185 ? 22.891 4.907 -23.735 1.00 81.56 185 ASN A C 1
ATOM 1426 O O . ASN A 1 185 ? 23.742 5.302 -24.514 1.00 81.56 185 ASN A O 1
ATOM 1430 N N . ALA A 1 186 ? 23.245 4.359 -22.571 1.00 74.44 186 ALA A N 1
ATOM 1431 C CA . ALA A 1 186 ? 24.643 4.105 -22.209 1.00 74.44 186 ALA A CA 1
ATOM 1432 C C . ALA A 1 186 ? 25.231 2.858 -22.901 1.00 74.44 186 ALA A C 1
ATOM 1434 O O . ALA A 1 186 ? 26.441 2.642 -22.858 1.00 74.44 186 ALA A O 1
ATOM 1435 N N . ILE A 1 187 ? 24.381 2.016 -23.495 1.00 59.91 187 ILE A N 1
ATOM 1436 C CA . ILE A 1 187 ? 24.758 0.729 -24.101 1.00 59.91 187 ILE A CA 1
ATOM 1437 C C . ILE A 1 187 ? 24.720 0.791 -25.642 1.00 59.91 187 ILE A C 1
ATOM 1439 O O . ILE A 1 187 ? 25.363 -0.038 -26.289 1.00 59.91 187 ILE A O 1
ATOM 1443 N N . TYR A 1 188 ? 24.013 1.767 -26.222 1.00 48.72 188 TYR A N 1
ATOM 1444 C CA . TYR A 1 188 ? 23.839 1.979 -27.667 1.00 48.72 188 TYR A CA 1
ATOM 1445 C C . TYR A 1 188 ? 24.266 3.387 -28.074 1.00 48.72 188 TYR A C 1
ATOM 1447 O O . TYR A 1 188 ? 24.821 3.521 -29.187 1.00 48.72 188 TYR A O 1
#

Organism: NCBI:txid979761

Foldseek 3Di:
DPPDDDDDDPVVVVLLVVQVPDPPDQASDPPPQLLLQDCPDLQQQDLVNLGSNDDDDPLQPDPLLRADALQCLCVQPVQDFALLNLSSQQSVQQSVQCVVPPQPRKRFLVSLVVSLVRHDDDDQSNVLSVQLNCVQDDPPDGHRIDGRHPPPSNSVSNSSNRVRNPVVSVVSCVSSVVSSVCSVVVVD

Secondary structure (DSSP, 8-state):
---PPPP--HHHHHHHHHHHH-SS--BS-SSSTGGG-------TTSGGGG-B-----GGG-SGGGSPP-TTTGGG-TT--SSHHHHHHHHHHHHHHHHHHHGGG-EEEHHHHHHHHHH--S--HHHHHHHHHHHTTEETTEE-SEEESTT-HHHHHHHHHHHHHHHHHHHHHHHHHHHHHHHHHHTT-

Sequence (188 aa):
SNATRIFLDQRSIERALKIASSKNENAISKENIMEQLRQVRSKFDDPSTYLLCRSAGYFTNDHTCQPFTVFTLANSDSLQKGNGAAGAMVFNKIAKNVLMFGSEATLQRKTIESAIDQSNGEGSIVKALKNTLELFKETTHTSEDIPILANKLLCKELEAMADGLSSYIAEANKTVLSFVTHSFNAIY